Protein AF-A0AAU9VG54-F1 (afdb_monomer)

Nearest PDB structures (foldseek):
  4jgg-assembly2_B  TM=6.920E-01  e=1.659E-04  Pseudomonas aeruginosa PAO1
  5cd9-assembly1_A  TM=6.082E-01  e=4.384E-03  Drosophila melanogaster
  6aqy-assembly2_D  TM=5.449E-01  e=1.866E-02  Naegleria fowleri
  4tkz-assembly3_F-3  TM=4.067E-01  e=2.316E-01  Streptococcus agalactiae NEM316
  8q0u-assembly2_B  TM=3.697E-01  e=4.082E-01  Mycobacterium tuberculosis

Solvent-accessible surface area (backbone atoms only — not comparable to full-atom values): 22835 Å² total; per-residue (Å²): 140,78,89,76,85,74,81,80,81,79,81,91,80,90,79,91,83,90,81,83,90,83,75,94,77,74,93,75,82,88,70,75,78,81,76,72,84,85,76,86,71,54,72,68,60,55,50,54,51,50,53,53,50,50,54,52,50,53,52,50,51,51,53,50,52,52,51,51,52,51,52,53,50,51,51,52,49,52,52,52,51,55,52,52,52,51,51,52,52,54,52,53,52,54,52,52,54,58,64,64,69,76,72,76,91,73,78,91,79,86,80,87,88,80,89,83,83,88,87,80,82,89,79,89,83,86,90,87,89,85,88,82,88,83,90,80,92,79,83,89,73,91,72,82,78,73,84,70,74,79,79,80,74,72,77,76,83,58,38,44,37,39,37,42,32,30,66,84,57,101,62,49,65,69,42,51,47,74,43,40,59,91,67,32,50,70,49,78,48,71,49,63,83,40,43,51,69,67,70,47,59,62,46,58,70,76,47,65,91,50,38,78,77,18,39,38,37,37,50,36,45,70,51,37,66,77,77,50,87,60,56,67,65,52,46,53,51,52,48,64,61,36,58,78,46,75,52,40,42,37,36,41,30,43,48,66,62,41,60,94,36,66,73,59,34,53,52,41,51,55,46,44,53,53,47,43,53,53,27,64,78,67,66,46,40,46,73,41,72,55,58,65,93,67,54,79,87,23,34,29,90,89,72,20,34,69,32,74,64,34,53,41,52,48,42,43,52,54,38,51,52,52,52,52,53,53,52,55,53,55,55,53,54,53,53,58,52,54,59,62,70,65,64,64,76,74,80,90,68,96,74,82,85,81,92,79,87,81,92,134

Sequence (360 aa):
MENVTMRNRRPRSSSLIDLSKESIFDTTMMSLPNSSLNESLNPTELYERIKILTAQLDKCNLELQSAHQEIENLLSDNFKLKNDLAKSRATIENYKKISTSNFFTGTPTSGRKKKKSNQNNHSTPSKRLSIVQPEFNQKSYPSTATITTPIIIKPKQRNKVYVLNSRKTKHSLPLIEGAFSDYADFCHFVTPNCSSRELLIDIDKKLKDFTTNDYCILFIGENDIKEDNNYINLIKSIRQSLQSVTHTNIIICAPTYITGAPIYNFKVEMFNNLLHLDSQSNNYAFFFDTNRDLTPDMFSYATGKINRSGMKNIYNRISANIKTDLELYNQADEHDNSFKNSNVSPPHDGGKTSNFFRDQ

InterPro domains:
  IPR036514 SGNH hydrolase superfamily [G3DSA:3.40.50.1110] (176-327)

Secondary structure (DSSP, 8-state):
-----PPPPPPP-----------S------------S-----HHHHHHHHHHHHHHHHHHHHHHHHHHHHHHHHHHHHHHHHHHHHHHHHHHHHHHHHHHTTS-----------------------------------------------------PPEEEEEEESS--TTHHHHHHHHHTTTEEEEEEE-TT--HHHHTTTHHHHTTT--TT-EEEEE-STTHHHH-S-HHHHHHHHHHHHTT--SSEEEEEPPPP-TT-HHHHHHHHHHHHHHHHHHHHH-SSEEE-TTTT--GGGB-TTTSSB-HHHHHHHHHHHHHHHHHHHHHHHHHHHHHHHHHHT------------------

Structure (mmCIF, N/CA/C/O backbone):
data_AF-A0AAU9VG54-F1
#
_entry.id   AF-A0AAU9VG54-F1
#
loop_
_atom_site.group_PDB
_atom_site.id
_atom_site.type_symbol
_atom_site.label_atom_id
_atom_site.label_alt_id
_atom_site.label_comp_id
_atom_site.label_asym_id
_atom_site.label_entity_id
_atom_site.label_seq_id
_atom_site.pdbx_PDB_ins_code
_atom_site.Cartn_x
_atom_site.Cartn_y
_atom_site.Cartn_z
_atom_site.occupancy
_atom_site.B_iso_or_equiv
_atom_site.auth_seq_id
_atom_site.auth_comp_id
_atom_site.auth_asym_id
_atom_site.auth_atom_id
_atom_site.pdbx_PDB_model_num
ATOM 1 N N . MET A 1 1 ? 5.871 -17.195 15.769 1.00 32.19 1 MET A N 1
ATOM 2 C CA . MET A 1 1 ? 5.340 -16.025 16.495 1.00 32.19 1 MET A CA 1
ATOM 3 C C . MET A 1 1 ? 6.277 -14.881 16.172 1.00 32.19 1 MET A C 1
ATOM 5 O O . MET A 1 1 ? 7.379 -14.858 16.699 1.00 32.19 1 MET A O 1
ATOM 9 N N . GLU A 1 2 ? 5.916 -14.060 15.190 1.00 30.39 2 GLU A N 1
ATOM 10 C CA . GLU A 1 2 ? 6.718 -12.916 14.745 1.00 30.39 2 GLU A CA 1
ATOM 11 C C . GLU A 1 2 ? 6.118 -11.620 15.285 1.00 30.39 2 GLU A C 1
ATOM 13 O O . GLU A 1 2 ? 4.903 -11.504 15.433 1.00 30.39 2 GLU A O 1
ATOM 18 N N . ASN A 1 3 ? 7.016 -10.697 15.619 1.00 32.22 3 ASN A N 1
ATOM 19 C CA . ASN A 1 3 ? 6.804 -9.499 16.417 1.00 32.22 3 ASN A CA 1
ATOM 20 C C . ASN A 1 3 ? 5.701 -8.586 15.869 1.00 32.22 3 ASN A C 1
ATOM 22 O O . ASN A 1 3 ? 5.870 -7.920 14.850 1.00 32.22 3 ASN A O 1
ATOM 26 N N . VAL A 1 4 ? 4.609 -8.494 16.626 1.00 32.22 4 VAL A N 1
ATOM 27 C CA . VAL A 1 4 ? 3.681 -7.365 16.590 1.00 32.22 4 VAL A CA 1
ATOM 28 C C . VAL A 1 4 ? 4.332 -6.250 17.406 1.00 32.22 4 VAL A C 1
ATOM 30 O O . VAL A 1 4 ? 4.436 -6.351 18.627 1.00 32.22 4 VAL A O 1
ATOM 33 N N . THR A 1 5 ? 4.815 -5.192 16.757 1.00 35.75 5 THR A N 1
ATOM 34 C CA . THR A 1 5 ? 5.226 -3.973 17.465 1.00 35.75 5 THR A CA 1
ATOM 35 C C . THR A 1 5 ? 3.976 -3.252 17.961 1.00 35.75 5 THR A C 1
ATOM 37 O O . THR A 1 5 ? 3.415 -2.401 17.272 1.00 35.75 5 THR A O 1
ATOM 40 N N . MET A 1 6 ? 3.521 -3.641 19.153 1.00 36.22 6 MET A N 1
ATOM 41 C CA . MET A 1 6 ? 2.500 -2.944 19.932 1.00 36.22 6 MET A CA 1
ATOM 42 C C . MET A 1 6 ? 3.015 -1.549 20.300 1.00 36.22 6 MET A C 1
ATOM 44 O O . MET A 1 6 ? 4.132 -1.381 20.793 1.00 36.22 6 MET A O 1
ATOM 48 N N . ARG A 1 7 ? 2.196 -0.533 20.039 1.00 35.88 7 ARG A N 1
ATOM 49 C CA . ARG A 1 7 ? 2.494 0.875 20.308 1.00 35.88 7 ARG A CA 1
ATOM 50 C C . ARG A 1 7 ? 2.512 1.116 21.824 1.00 35.88 7 ARG A C 1
ATOM 52 O O . ARG A 1 7 ? 1.485 0.983 22.483 1.00 35.88 7 ARG A O 1
ATOM 59 N N . ASN A 1 8 ? 3.657 1.528 22.369 1.00 32.59 8 ASN A N 1
ATOM 60 C CA . ASN A 1 8 ? 3.726 2.104 23.714 1.00 32.59 8 ASN A CA 1
ATOM 61 C C . ASN A 1 8 ? 2.966 3.440 23.729 1.00 32.59 8 ASN A C 1
ATOM 63 O O . ASN A 1 8 ? 3.323 4.381 23.014 1.00 32.59 8 ASN A O 1
ATOM 67 N N . ARG A 1 9 ? 1.910 3.522 24.547 1.00 40.41 9 ARG A N 1
ATOM 68 C CA . ARG A 1 9 ? 1.217 4.775 24.879 1.00 40.41 9 ARG A CA 1
ATOM 69 C C . ARG A 1 9 ? 2.218 5.727 25.551 1.00 40.41 9 ARG A C 1
ATOM 71 O O . ARG A 1 9 ? 2.892 5.333 26.500 1.00 40.41 9 ARG A O 1
ATOM 78 N N . ARG A 1 10 ? 2.323 6.976 25.083 1.00 39.00 10 ARG A N 1
ATOM 79 C CA . ARG A 1 10 ? 3.057 8.025 25.815 1.00 39.00 10 ARG A CA 1
ATOM 80 C C . ARG A 1 10 ? 2.180 8.581 26.946 1.00 39.00 10 ARG A C 1
ATOM 82 O O . ARG A 1 10 ? 0.988 8.790 26.711 1.00 39.00 10 ARG A O 1
ATOM 89 N N . PRO A 1 11 ? 2.743 8.869 28.133 1.00 35.81 11 PRO A N 1
ATOM 90 C CA . PRO A 1 11 ? 2.039 9.617 29.159 1.00 35.81 11 PRO A CA 1
ATOM 91 C C . PRO A 1 11 ? 1.961 11.099 28.772 1.00 35.81 11 PRO A C 1
ATOM 93 O O . PRO A 1 11 ? 2.888 11.660 28.188 1.00 35.81 11 PRO A O 1
ATOM 96 N N . ARG A 1 12 ? 0.834 11.731 29.111 1.00 42.38 12 ARG A N 1
ATOM 97 C CA . ARG A 1 12 ? 0.691 13.190 29.146 1.00 42.38 12 ARG A CA 1
ATOM 98 C C . ARG A 1 12 ? 1.573 13.739 30.268 1.00 42.38 12 ARG A C 1
ATOM 100 O O . ARG A 1 12 ? 1.331 13.412 31.425 1.00 42.38 12 ARG A O 1
ATOM 107 N N . SER A 1 13 ? 2.497 14.636 29.945 1.00 32.50 13 SER A N 1
ATOM 108 C CA . SER A 1 13 ? 2.989 15.629 30.898 1.00 32.50 13 SER A CA 1
ATOM 109 C C . SER A 1 13 ? 3.228 16.966 30.202 1.00 32.50 13 SER A C 1
ATOM 111 O O . SER A 1 13 ? 3.781 17.062 29.108 1.00 32.50 13 SER A O 1
ATOM 113 N N . SER A 1 14 ? 2.708 17.996 30.851 1.00 38.38 14 SER A N 1
ATOM 114 C CA . SER A 1 14 ? 2.924 19.415 30.622 1.00 38.38 14 SER A CA 1
ATOM 115 C C . SER A 1 14 ? 4.186 19.869 31.351 1.00 38.38 14 SER A C 1
ATOM 117 O O . SER A 1 14 ? 4.282 19.589 32.539 1.00 38.38 14 SER A O 1
ATOM 119 N N . SER A 1 15 ? 5.068 20.612 30.681 1.00 33.94 15 SER A N 1
ATOM 120 C CA . SER A 1 15 ? 5.649 21.888 31.147 1.00 33.94 15 SER A CA 1
ATOM 121 C C . SER A 1 15 ? 6.865 22.267 30.299 1.00 33.94 15 SER A C 1
ATOM 123 O O . SER A 1 15 ? 7.760 21.461 30.060 1.00 33.94 15 SER A O 1
ATOM 125 N N . LEU A 1 16 ? 6.859 23.526 29.863 1.00 38.84 16 LEU A N 1
ATOM 126 C CA . LEU A 1 16 ? 7.986 24.293 29.339 1.00 38.84 16 LEU A CA 1
ATOM 127 C C . LEU A 1 16 ? 9.257 24.134 30.187 1.00 38.84 16 LEU A C 1
ATOM 129 O O . LEU A 1 16 ? 9.152 24.205 31.404 1.00 38.84 16 LEU A O 1
ATOM 133 N N . ILE A 1 17 ? 10.421 24.065 29.532 1.00 34.00 17 ILE A N 1
ATOM 134 C CA . ILE A 1 17 ? 11.596 24.910 29.808 1.00 34.00 17 ILE A CA 1
ATOM 135 C C . ILE A 1 17 ? 12.339 25.117 28.478 1.00 34.00 17 ILE A C 1
ATOM 137 O O . ILE A 1 17 ? 12.643 24.179 27.744 1.00 34.00 17 ILE A O 1
ATOM 141 N N . ASP A 1 18 ? 12.552 26.394 28.196 1.00 44.03 18 ASP A N 1
ATOM 142 C CA . ASP A 1 18 ? 13.317 27.011 27.122 1.00 44.03 18 ASP A CA 1
ATOM 143 C C . ASP A 1 18 ? 14.820 26.862 27.412 1.00 44.03 18 ASP A C 1
ATOM 145 O O . ASP A 1 18 ? 15.252 27.222 28.506 1.00 44.03 18 ASP A O 1
ATOM 149 N N . LEU A 1 19 ? 15.609 26.320 26.474 1.00 32.78 19 LEU A N 1
ATOM 150 C CA . LEU A 1 19 ? 17.074 26.420 26.489 1.00 32.78 19 LEU A CA 1
ATOM 151 C C . LEU A 1 19 ? 17.682 26.131 25.103 1.00 32.78 19 LEU A C 1
ATOM 153 O O . LEU A 1 19 ? 17.710 25.003 24.616 1.00 32.78 19 LEU A O 1
ATOM 157 N N . SER A 1 20 ? 18.203 27.219 24.528 1.00 33.72 20 SER A N 1
ATOM 158 C CA . SER A 1 20 ? 19.282 27.339 23.535 1.00 33.72 20 SER A CA 1
ATOM 159 C C . SER A 1 20 ? 19.120 26.652 22.173 1.00 33.72 20 SER A C 1
ATOM 161 O O . SER A 1 20 ? 19.426 25.480 21.969 1.00 33.72 20 SER A O 1
ATOM 163 N N . LYS A 1 21 ? 18.737 27.497 21.211 1.00 47.06 21 LYS A N 1
ATOM 164 C CA . LYS A 1 21 ? 18.825 27.322 19.761 1.00 47.06 21 LYS A CA 1
ATOM 165 C C . LYS A 1 21 ? 20.275 27.146 19.291 1.00 47.06 21 LYS A C 1
ATOM 167 O O . LYS A 1 21 ? 21.022 28.114 19.322 1.00 47.06 21 LYS A O 1
ATOM 172 N N . GLU A 1 22 ? 20.584 25.983 18.726 1.00 41.06 22 GLU A N 1
ATOM 173 C CA . GLU A 1 22 ? 21.448 25.818 17.544 1.00 41.06 22 GLU A CA 1
ATOM 174 C C . GLU A 1 22 ? 20.886 24.655 16.706 1.00 41.06 22 GLU A C 1
ATOM 176 O O . GLU A 1 22 ? 21.307 23.504 16.802 1.00 41.06 22 GLU A O 1
ATOM 181 N N . SER A 1 23 ? 19.849 24.941 15.912 1.00 34.16 23 SER A N 1
ATOM 182 C CA . SER A 1 23 ? 19.298 24.004 14.929 1.00 34.16 23 SER A CA 1
ATOM 183 C C . SER A 1 23 ? 19.998 24.195 13.581 1.00 34.16 23 SER A C 1
ATOM 185 O O . SER A 1 23 ? 19.682 25.111 12.827 1.00 34.16 23 SER A O 1
ATOM 187 N N . ILE A 1 24 ? 20.933 23.295 13.275 1.00 48.25 24 ILE A N 1
ATOM 188 C CA . ILE A 1 24 ? 21.785 23.242 12.067 1.00 48.25 24 ILE A CA 1
ATOM 189 C C . ILE A 1 24 ? 21.022 22.778 10.798 1.00 48.25 24 ILE A C 1
ATOM 191 O O . ILE A 1 24 ? 21.603 22.280 9.843 1.00 48.25 24 ILE A O 1
ATOM 195 N N . PHE A 1 25 ? 19.703 22.965 10.718 1.00 40.66 25 PHE A N 1
ATOM 196 C CA . PHE A 1 25 ? 18.942 22.619 9.508 1.00 40.66 25 PHE A CA 1
ATOM 197 C C . PHE A 1 25 ? 17.870 23.658 9.181 1.00 40.66 25 PHE A C 1
ATOM 199 O O . PHE A 1 25 ? 16.695 23.330 9.054 1.00 40.66 25 PHE A O 1
ATOM 206 N N . ASP A 1 26 ? 18.297 24.908 8.993 1.00 32.81 26 ASP A N 1
ATOM 207 C CA . ASP A 1 26 ? 17.510 25.909 8.273 1.00 32.81 26 ASP A CA 1
ATOM 208 C C . ASP A 1 26 ? 18.034 26.084 6.843 1.00 32.81 26 ASP A C 1
ATOM 210 O O . ASP A 1 26 ? 18.965 26.827 6.547 1.00 32.81 26 ASP A O 1
ATOM 214 N N . THR A 1 27 ? 17.412 25.330 5.941 1.00 45.72 27 THR A N 1
ATOM 215 C CA . THR A 1 27 ? 16.584 25.890 4.866 1.00 45.72 27 THR A CA 1
ATOM 216 C C . THR A 1 27 ? 16.982 27.274 4.332 1.00 45.72 27 THR A C 1
ATOM 218 O O . THR A 1 27 ? 16.203 28.213 4.390 1.00 45.72 27 THR A O 1
ATOM 221 N N . THR A 1 28 ? 18.154 27.404 3.720 1.00 49.03 28 THR A N 1
ATOM 222 C CA . THR A 1 28 ? 18.398 28.374 2.638 1.00 49.03 28 THR A CA 1
ATOM 223 C C . THR A 1 28 ? 19.505 27.840 1.728 1.00 49.03 28 THR A C 1
ATOM 225 O O . THR A 1 28 ? 20.392 27.132 2.185 1.00 49.03 28 THR A O 1
ATOM 228 N N . MET A 1 29 ? 19.455 28.200 0.441 1.00 46.09 29 MET A N 1
ATOM 229 C CA . MET A 1 29 ? 20.445 27.909 -0.616 1.00 46.09 29 MET A CA 1
ATOM 230 C C . MET A 1 29 ? 20.241 26.630 -1.451 1.00 46.09 29 MET A C 1
ATOM 232 O O . MET A 1 29 ? 21.065 25.723 -1.474 1.00 46.09 29 MET A O 1
ATOM 236 N N . MET A 1 30 ? 19.194 26.636 -2.280 1.00 42.59 30 MET A N 1
ATOM 237 C CA . MET A 1 30 ? 19.259 26.054 -3.633 1.00 42.59 30 MET A CA 1
ATOM 238 C C . MET A 1 30 ? 18.898 27.132 -4.667 1.00 42.59 30 MET A C 1
ATOM 240 O O . MET A 1 30 ? 18.063 26.941 -5.544 1.00 42.59 30 MET A O 1
ATOM 244 N N . SER A 1 31 ? 19.529 28.299 -4.559 1.00 41.38 31 SER A N 1
ATOM 245 C CA . SER A 1 31 ? 19.853 29.085 -5.746 1.00 41.38 31 SER A CA 1
ATOM 246 C C . SER A 1 31 ? 21.207 28.580 -6.226 1.00 41.38 31 SER A C 1
ATOM 248 O O . SER A 1 31 ? 22.222 28.793 -5.563 1.00 41.38 31 SER A O 1
ATOM 250 N N . LEU A 1 32 ? 21.198 27.858 -7.347 1.00 47.09 32 LEU A N 1
ATOM 251 C CA . LEU A 1 32 ? 22.395 27.612 -8.146 1.00 47.09 32 LEU A CA 1
ATOM 252 C C . LEU A 1 32 ? 23.142 28.947 -8.284 1.00 47.09 32 LEU A C 1
ATOM 254 O O . LEU A 1 32 ? 22.514 29.924 -8.707 1.00 47.09 32 LEU A O 1
ATOM 258 N N . PRO A 1 33 ? 24.443 29.037 -7.956 1.00 42.69 33 PRO A N 1
ATOM 259 C CA . PRO A 1 33 ? 25.210 30.142 -8.477 1.00 42.69 33 PRO A CA 1
ATOM 260 C C . PRO A 1 33 ? 25.210 29.943 -9.990 1.00 42.69 33 PRO A C 1
ATOM 262 O O . PRO A 1 33 ? 25.798 28.993 -10.507 1.00 42.69 33 PRO A O 1
ATOM 265 N N . ASN A 1 34 ? 24.505 30.823 -10.696 1.00 44.94 34 ASN A N 1
ATOM 266 C CA . ASN A 1 34 ? 24.860 31.152 -12.063 1.00 44.94 34 ASN A CA 1
ATOM 267 C C . ASN A 1 34 ? 26.307 31.646 -12.008 1.00 44.94 34 ASN A C 1
ATOM 269 O O . ASN A 1 34 ? 26.555 32.836 -11.838 1.00 44.94 34 ASN A O 1
ATOM 273 N N . SER A 1 35 ? 27.270 30.735 -12.111 1.00 44.09 35 SER A N 1
ATOM 274 C CA . SER A 1 35 ? 28.635 31.072 -12.480 1.00 44.09 35 SER A CA 1
ATOM 275 C C . SER A 1 35 ? 28.613 31.403 -13.965 1.00 44.09 35 SER A C 1
ATOM 277 O O . SER A 1 35 ? 28.984 30.614 -14.834 1.00 44.09 35 SER A O 1
ATOM 279 N N . SER A 1 36 ? 28.122 32.608 -14.253 1.00 42.38 36 SER A N 1
ATOM 280 C CA . SER A 1 36 ? 28.557 33.348 -15.420 1.00 42.38 36 SER A CA 1
ATOM 281 C C . SER A 1 36 ? 30.081 33.358 -15.406 1.00 42.38 36 SER A C 1
ATOM 283 O O . SER A 1 36 ? 30.715 33.905 -14.506 1.00 42.38 36 SER A O 1
ATOM 285 N N . LEU A 1 37 ? 30.617 32.658 -16.395 1.00 51.56 37 LEU A N 1
ATOM 286 C CA . LEU A 1 37 ? 31.952 32.761 -16.948 1.00 51.56 37 LEU A CA 1
ATOM 287 C C . LEU A 1 37 ? 32.637 34.118 -16.709 1.00 51.56 37 LEU A C 1
ATOM 289 O O . LEU A 1 37 ? 32.060 35.168 -16.986 1.00 51.56 37 LEU A O 1
ATOM 293 N N . ASN A 1 38 ? 33.926 34.014 -16.369 1.00 50.25 38 ASN A N 1
ATOM 294 C CA . ASN A 1 38 ? 34.988 35.019 -16.496 1.00 50.25 38 ASN A CA 1
ATOM 295 C C . ASN A 1 38 ? 35.273 35.920 -15.291 1.00 50.25 38 ASN A C 1
ATOM 297 O O . ASN A 1 38 ? 35.359 37.136 -15.431 1.00 50.25 38 ASN A O 1
ATOM 301 N N . GLU A 1 39 ? 35.597 35.312 -14.153 1.00 53.94 39 GLU A N 1
ATOM 302 C CA . GLU A 1 39 ? 36.526 35.937 -13.209 1.00 53.94 39 GLU A CA 1
ATOM 303 C C . GLU A 1 39 ? 37.785 35.067 -13.162 1.00 53.94 39 GLU A C 1
ATOM 305 O O . GLU A 1 39 ? 37.745 33.900 -12.766 1.00 53.94 39 GLU A O 1
ATOM 310 N N . SER A 1 40 ? 38.893 35.582 -13.699 1.00 58.72 40 SER A N 1
ATOM 311 C CA . SER A 1 40 ? 40.179 34.888 -13.699 1.00 58.72 40 SER A CA 1
ATOM 312 C C . SER A 1 40 ? 40.684 34.804 -12.260 1.00 58.72 40 SER A C 1
ATOM 314 O O . SER A 1 40 ? 41.346 35.727 -11.783 1.00 58.72 40 SER A O 1
ATOM 316 N N . LEU A 1 41 ? 40.338 33.721 -11.558 1.00 60.78 41 LEU A N 1
ATOM 317 C CA . LEU A 1 41 ? 40.863 33.459 -10.223 1.00 60.78 41 LEU A CA 1
ATOM 318 C C . LEU A 1 41 ? 42.392 33.471 -10.264 1.00 60.78 41 LEU A C 1
ATOM 320 O O . LEU A 1 41 ? 43.024 32.822 -11.103 1.00 60.78 41 LEU A O 1
ATOM 324 N N . ASN A 1 42 ? 42.972 34.222 -9.335 1.00 78.69 42 ASN A N 1
ATOM 325 C CA . ASN A 1 42 ? 44.409 34.319 -9.151 1.00 78.69 42 ASN A CA 1
ATOM 326 C C . ASN A 1 42 ? 44.956 32.907 -8.825 1.00 78.69 42 ASN A C 1
ATOM 328 O O . ASN A 1 42 ? 44.363 32.226 -7.981 1.00 78.69 42 ASN A O 1
ATOM 332 N N . PRO A 1 43 ? 46.053 32.424 -9.449 1.00 80.69 43 PRO A N 1
ATOM 333 C CA . PRO A 1 43 ? 46.553 31.055 -9.256 1.00 80.69 43 PRO A CA 1
ATOM 334 C C . PRO A 1 43 ? 46.735 30.636 -7.788 1.00 80.69 43 PRO A C 1
ATOM 336 O O . PRO A 1 43 ? 46.561 29.467 -7.446 1.00 80.69 43 PRO A O 1
ATOM 339 N N . THR A 1 44 ? 47.026 31.596 -6.907 1.00 82.19 44 THR A N 1
ATOM 340 C CA . THR A 1 44 ? 47.163 31.391 -5.459 1.00 82.19 44 THR A CA 1
ATOM 341 C C . THR A 1 44 ? 45.847 30.991 -4.779 1.00 82.19 44 THR A C 1
ATOM 343 O O . THR A 1 44 ? 45.839 30.101 -3.932 1.00 82.19 44 THR A O 1
ATOM 346 N N . GLU A 1 45 ? 44.719 31.596 -5.160 1.00 84.00 45 GLU A N 1
ATOM 347 C CA . GLU A 1 45 ? 43.401 31.284 -4.582 1.00 84.00 45 GLU A CA 1
ATOM 348 C C . GLU A 1 45 ? 42.895 29.917 -5.048 1.00 84.00 45 GLU A C 1
ATOM 350 O O . GLU A 1 45 ? 42.323 29.154 -4.268 1.00 84.00 45 GLU A O 1
ATOM 355 N N . LEU A 1 46 ? 43.170 29.574 -6.311 1.00 84.25 46 LEU A N 1
ATOM 356 C CA . LEU A 1 46 ? 42.874 28.254 -6.860 1.00 84.25 46 LEU A CA 1
ATOM 357 C C . LEU A 1 46 ? 43.643 27.159 -6.103 1.00 84.25 46 LEU A C 1
ATOM 359 O O . LEU A 1 46 ? 43.073 26.120 -5.768 1.00 84.25 46 LEU A O 1
ATOM 363 N N . TYR A 1 47 ? 44.917 27.409 -5.787 1.00 89.44 47 TYR A N 1
ATOM 364 C CA . TYR A 1 47 ? 45.754 26.477 -5.035 1.00 89.44 47 TYR A CA 1
ATOM 365 C C . TYR A 1 47 ? 45.240 26.249 -3.605 1.00 89.44 47 TYR A C 1
ATOM 367 O O . TYR A 1 47 ? 45.093 25.101 -3.181 1.00 89.44 47 TYR A O 1
ATOM 375 N N . GLU A 1 48 ? 44.894 27.315 -2.878 1.00 90.62 48 GLU A N 1
ATOM 376 C CA . GLU A 1 48 ? 44.304 27.189 -1.537 1.00 90.62 48 GLU A CA 1
ATOM 377 C C . GLU A 1 48 ? 42.948 26.469 -1.577 1.00 90.62 48 GLU A C 1
ATOM 379 O O . GLU A 1 48 ? 42.662 25.620 -0.728 1.00 90.62 48 GLU A O 1
ATOM 384 N N . ARG A 1 49 ? 42.126 26.714 -2.607 1.00 89.88 49 ARG A N 1
ATOM 385 C CA . ARG A 1 49 ? 40.851 26.003 -2.759 1.00 89.88 49 ARG A CA 1
ATOM 386 C C . ARG A 1 49 ? 41.045 24.511 -3.015 1.00 89.88 49 ARG A C 1
ATOM 388 O O . ARG A 1 49 ? 40.338 23.709 -2.405 1.00 89.88 49 ARG A O 1
ATOM 395 N N . ILE A 1 50 ? 41.996 24.139 -3.874 1.00 90.81 50 ILE A N 1
ATOM 396 C CA . ILE A 1 50 ? 42.355 22.735 -4.120 1.00 90.81 50 ILE A CA 1
ATOM 397 C C . ILE A 1 50 ? 42.823 22.085 -2.817 1.00 90.81 50 ILE A C 1
ATOM 399 O O . ILE A 1 50 ? 42.327 21.023 -2.461 1.00 90.81 50 ILE A O 1
ATOM 403 N N . LYS A 1 51 ? 43.697 22.747 -2.055 1.00 93.94 51 LYS A N 1
ATOM 404 C CA . LYS A 1 51 ? 44.208 22.241 -0.775 1.00 93.94 51 LYS A CA 1
ATOM 405 C C . LYS A 1 51 ? 43.095 21.972 0.246 1.00 93.94 51 LYS A C 1
ATOM 407 O O . LYS A 1 51 ? 43.101 20.922 0.886 1.00 93.94 51 LYS A O 1
ATOM 412 N N . ILE A 1 52 ? 42.125 22.882 0.377 1.00 92.19 52 ILE A N 1
ATOM 413 C CA . ILE A 1 52 ? 40.968 22.701 1.271 1.00 92.19 52 ILE A CA 1
ATOM 414 C C . ILE A 1 52 ? 40.103 21.521 0.818 1.00 92.19 52 ILE A C 1
ATOM 416 O O . ILE A 1 52 ? 39.710 20.699 1.644 1.00 92.19 52 ILE A O 1
ATOM 420 N N . LEU A 1 53 ? 39.812 21.423 -0.483 1.00 91.38 53 LEU A N 1
ATOM 421 C CA . LEU A 1 53 ? 38.997 20.335 -1.026 1.00 91.38 53 LEU A CA 1
ATOM 422 C C . LEU A 1 53 ? 39.679 18.974 -0.854 1.00 91.38 53 LEU A C 1
ATOM 424 O O . LEU A 1 53 ? 39.013 18.015 -0.471 1.00 91.38 53 LEU A O 1
ATOM 428 N N . THR A 1 54 ? 40.996 18.894 -1.055 1.00 92.19 54 THR A N 1
ATOM 429 C CA . THR A 1 54 ? 41.767 17.669 -0.808 1.00 92.19 54 THR A CA 1
ATOM 430 C C . THR A 1 54 ? 41.692 17.259 0.662 1.00 92.19 54 THR A C 1
ATOM 432 O O . THR A 1 54 ? 41.371 16.114 0.953 1.00 92.19 54 THR A O 1
ATOM 435 N N . ALA A 1 55 ? 41.862 18.200 1.598 1.00 92.31 55 ALA A N 1
ATOM 436 C CA . ALA A 1 55 ? 41.748 17.904 3.028 1.00 92.31 55 ALA A CA 1
ATOM 437 C C . ALA A 1 55 ? 40.338 17.423 3.432 1.00 92.31 55 ALA A C 1
ATOM 439 O O . ALA A 1 55 ? 40.193 16.548 4.286 1.00 92.31 55 ALA A O 1
ATOM 440 N N . GLN A 1 56 ? 39.286 17.973 2.816 1.00 92.81 56 GLN A N 1
ATOM 441 C CA . GLN A 1 56 ? 37.910 17.512 3.029 1.00 92.81 56 GLN A CA 1
ATOM 442 C C . GLN A 1 56 ? 37.683 16.102 2.476 1.00 92.81 56 GLN A C 1
ATOM 444 O O . GLN A 1 56 ? 37.019 15.292 3.124 1.00 92.81 56 GLN A O 1
ATOM 449 N N . LEU A 1 57 ? 38.246 15.803 1.304 1.00 91.44 57 LEU A N 1
ATOM 450 C CA . LEU A 1 57 ? 38.163 14.489 0.676 1.00 91.44 57 LEU A CA 1
ATOM 451 C C . LEU A 1 57 ? 38.890 13.431 1.518 1.00 91.44 57 LEU A C 1
ATOM 453 O O . LEU A 1 57 ? 38.331 12.364 1.766 1.00 91.44 57 LEU A O 1
ATOM 457 N N . ASP A 1 58 ? 40.073 13.755 2.040 1.00 93.31 58 ASP A N 1
ATOM 458 C CA . ASP A 1 58 ? 40.832 12.875 2.935 1.00 93.31 58 ASP A CA 1
ATOM 459 C C . ASP A 1 58 ? 40.076 12.599 4.239 1.00 93.31 58 ASP A C 1
ATOM 461 O O . ASP A 1 58 ? 39.980 11.449 4.674 1.00 93.31 58 ASP A O 1
ATOM 465 N N . LYS A 1 59 ? 39.465 13.631 4.835 1.00 94.69 59 LYS A N 1
ATOM 466 C CA . LYS A 1 59 ? 38.619 13.470 6.024 1.00 94.69 59 LYS A CA 1
ATOM 467 C C . LYS A 1 59 ? 37.431 12.543 5.748 1.00 94.69 59 LYS A C 1
ATOM 469 O O . LYS A 1 59 ? 37.162 11.644 6.539 1.00 94.69 59 LYS A O 1
ATOM 474 N N . CYS A 1 60 ? 36.745 12.740 4.623 1.00 91.19 60 CYS A N 1
ATOM 475 C CA . CYS A 1 60 ? 35.592 11.924 4.251 1.00 91.19 60 CYS A CA 1
ATOM 476 C C . CYS A 1 60 ? 35.991 10.460 3.989 1.00 91.19 60 CYS A C 1
ATOM 478 O O . CYS A 1 60 ? 35.296 9.543 4.421 1.00 91.19 60 CYS A O 1
ATOM 480 N N . ASN A 1 61 ? 37.152 10.228 3.369 1.00 91.19 61 ASN A N 1
ATOM 481 C CA . ASN A 1 61 ? 37.701 8.884 3.185 1.00 91.19 61 ASN A CA 1
ATOM 482 C C . ASN A 1 61 ? 38.031 8.197 4.517 1.00 91.19 61 ASN A C 1
ATOM 484 O O . ASN A 1 61 ? 37.768 7.004 4.664 1.00 91.19 61 ASN A O 1
ATOM 488 N N . LEU A 1 62 ? 38.571 8.934 5.493 1.00 93.56 62 LEU A N 1
ATOM 489 C CA . LEU A 1 62 ? 38.854 8.400 6.826 1.00 93.56 62 LEU A CA 1
ATOM 490 C C . LEU A 1 62 ? 37.562 8.000 7.558 1.00 93.56 62 LEU A C 1
ATOM 492 O O . LEU A 1 62 ? 37.480 6.914 8.129 1.00 93.56 62 LEU A O 1
ATOM 496 N N . GLU A 1 63 ? 36.536 8.854 7.505 1.00 91.94 63 GLU A N 1
ATOM 497 C CA . GLU A 1 63 ? 35.218 8.569 8.086 1.00 91.94 63 GLU A CA 1
ATOM 498 C C . GLU A 1 63 ? 34.567 7.346 7.424 1.00 91.94 63 GLU A C 1
ATOM 500 O O . GLU A 1 63 ? 34.043 6.473 8.117 1.00 91.94 63 GLU A O 1
ATOM 505 N N . LEU A 1 64 ? 34.671 7.227 6.097 1.00 92.75 64 LEU A N 1
ATOM 506 C CA . LEU A 1 64 ? 34.165 6.077 5.349 1.00 92.75 64 LEU A CA 1
ATOM 507 C C . LEU A 1 64 ? 34.882 4.777 5.744 1.00 92.75 64 LEU A C 1
ATOM 509 O O . LEU A 1 64 ? 34.231 3.755 5.959 1.00 92.75 64 LEU A O 1
ATOM 513 N N . GLN A 1 65 ? 36.211 4.804 5.881 1.00 93.44 65 GLN A N 1
ATOM 514 C CA . GLN A 1 65 ? 36.984 3.646 6.340 1.00 93.44 65 GLN A CA 1
ATOM 515 C C . GLN A 1 65 ? 36.609 3.238 7.769 1.00 93.44 65 GLN A C 1
ATOM 517 O O . GLN A 1 65 ? 36.415 2.051 8.034 1.00 93.44 65 GLN A O 1
ATOM 522 N N . SER A 1 66 ? 36.440 4.211 8.668 1.00 94.50 66 SER A N 1
ATOM 523 C CA . SER A 1 66 ? 35.993 3.957 10.041 1.00 94.50 66 SER A CA 1
ATOM 524 C C . SER A 1 66 ? 34.606 3.309 10.072 1.00 94.50 66 SER A C 1
ATOM 526 O O . SER A 1 66 ? 34.397 2.335 10.795 1.00 94.50 66 SER A O 1
ATOM 528 N N . ALA A 1 67 ? 33.666 3.803 9.260 1.00 90.50 67 ALA A N 1
ATOM 529 C CA . ALA A 1 67 ? 32.323 3.236 9.163 1.00 90.50 67 ALA A CA 1
ATOM 530 C C . ALA A 1 67 ? 32.341 1.802 8.606 1.00 90.50 67 ALA A C 1
ATOM 532 O O . ALA A 1 67 ? 31.626 0.932 9.104 1.00 90.50 67 ALA A O 1
ATOM 533 N N . HIS A 1 68 ? 33.186 1.519 7.608 1.00 92.44 68 HIS A N 1
ATOM 534 C CA . HIS A 1 68 ? 33.362 0.158 7.095 1.00 92.44 68 HIS A CA 1
ATOM 535 C C . HIS A 1 68 ? 33.882 -0.803 8.167 1.00 92.44 68 HIS A C 1
ATOM 537 O O . HIS A 1 68 ? 33.345 -1.902 8.308 1.00 92.44 68 HIS A O 1
ATOM 543 N N . GLN A 1 69 ? 34.868 -0.380 8.957 1.00 95.56 69 GLN A N 1
ATOM 544 C CA . GLN A 1 69 ? 35.404 -1.193 10.045 1.00 95.56 69 GLN A CA 1
ATOM 545 C C . GLN A 1 69 ? 34.351 -1.465 11.134 1.00 95.56 69 GLN A C 1
ATOM 547 O O . GLN A 1 69 ? 34.266 -2.575 11.660 1.00 95.56 69 GLN A O 1
ATOM 552 N N . GLU A 1 70 ? 33.509 -0.480 11.454 1.00 96.00 70 GLU A N 1
ATOM 553 C CA . GLU A 1 70 ? 32.397 -0.661 12.392 1.00 96.00 70 GLU A CA 1
ATOM 554 C C . GLU A 1 70 ? 31.369 -1.677 11.874 1.00 96.00 70 GLU A C 1
ATOM 556 O O . GLU A 1 70 ? 30.939 -2.557 12.623 1.00 96.00 70 GLU A O 1
ATOM 561 N N . ILE A 1 71 ? 31.028 -1.626 10.582 1.00 93.75 71 ILE A N 1
ATOM 562 C CA . ILE A 1 71 ? 30.132 -2.604 9.951 1.00 93.75 71 ILE A CA 1
ATOM 563 C C . ILE A 1 71 ? 30.710 -4.020 10.049 1.00 93.75 71 ILE A C 1
ATOM 565 O O . ILE A 1 71 ? 29.983 -4.951 10.400 1.00 93.75 71 ILE A O 1
ATOM 569 N N . GLU A 1 72 ? 32.002 -4.206 9.778 1.00 93.38 72 GLU A N 1
ATOM 570 C CA . GLU A 1 72 ? 32.650 -5.518 9.899 1.00 93.38 72 GLU A CA 1
ATOM 571 C C . GLU A 1 72 ? 32.616 -6.053 11.337 1.00 93.38 72 GLU A C 1
ATOM 573 O O . GLU A 1 72 ? 32.295 -7.228 11.557 1.00 93.38 72 GLU A O 1
ATOM 578 N N . ASN A 1 73 ? 32.859 -5.188 12.326 1.00 94.31 73 ASN A N 1
ATOM 579 C CA . ASN A 1 73 ? 32.754 -5.545 13.741 1.00 94.31 73 ASN A CA 1
ATOM 580 C C . ASN A 1 73 ? 31.325 -5.974 14.105 1.00 94.31 73 ASN A C 1
ATOM 582 O O . ASN A 1 73 ? 31.125 -7.042 14.691 1.00 94.31 73 ASN A O 1
ATOM 586 N N . LEU A 1 74 ? 30.322 -5.196 13.687 1.00 93.81 74 LEU A N 1
ATOM 587 C CA . LEU A 1 74 ? 28.911 -5.510 13.916 1.00 93.81 74 LEU A CA 1
ATOM 588 C C . LEU A 1 74 ? 28.492 -6.821 13.240 1.00 93.81 74 LEU A C 1
ATOM 590 O O . LEU A 1 74 ? 27.736 -7.598 13.825 1.00 93.81 74 LEU A O 1
ATOM 594 N N . LEU A 1 75 ? 28.990 -7.110 12.035 1.00 92.75 75 LEU A N 1
ATOM 595 C CA . LEU A 1 75 ? 28.733 -8.377 11.344 1.00 92.75 75 LEU A CA 1
ATOM 596 C C . LEU A 1 75 ? 29.343 -9.568 12.092 1.00 92.75 75 LEU A C 1
ATOM 598 O O . LEU A 1 75 ? 28.681 -10.600 12.239 1.00 92.75 75 LEU A O 1
ATOM 602 N N . SER A 1 76 ? 30.566 -9.415 12.603 1.00 94.38 76 SER A N 1
ATOM 603 C CA . SER A 1 76 ? 31.237 -10.424 13.429 1.00 94.38 76 SER A CA 1
ATOM 604 C C . SER A 1 76 ? 30.449 -10.720 14.709 1.00 94.38 76 SER A C 1
ATOM 606 O O . SER A 1 76 ? 30.197 -11.882 15.040 1.00 94.38 76 SER A O 1
ATOM 608 N N . ASP A 1 77 ? 29.966 -9.687 15.398 1.00 93.81 77 ASP A N 1
ATOM 609 C CA . ASP A 1 77 ? 29.177 -9.859 16.620 1.00 93.81 77 ASP A CA 1
ATOM 610 C C . ASP A 1 77 ? 27.789 -10.447 16.344 1.00 93.81 77 ASP A C 1
ATOM 612 O O . ASP A 1 77 ? 27.331 -11.331 17.072 1.00 93.81 77 ASP A O 1
ATOM 616 N N . ASN A 1 78 ? 27.145 -10.063 15.240 1.00 92.44 78 ASN A N 1
ATOM 617 C CA . ASN A 1 78 ? 25.882 -10.664 14.812 1.00 92.44 78 ASN A CA 1
ATOM 618 C C . ASN A 1 78 ? 26.053 -12.164 14.500 1.00 92.44 78 ASN A C 1
ATOM 620 O O . ASN A 1 78 ? 25.200 -12.984 14.849 1.00 92.44 78 ASN A O 1
ATOM 624 N N . PHE A 1 79 ? 27.188 -12.552 13.907 1.00 94.56 79 PHE A N 1
ATOM 625 C CA . PHE A 1 79 ? 27.531 -13.957 13.690 1.00 94.56 79 PHE A CA 1
ATOM 626 C C . PHE A 1 79 ? 27.701 -14.724 15.013 1.00 94.56 79 PHE A C 1
ATOM 628 O O . PHE A 1 79 ? 27.139 -15.815 15.161 1.00 94.56 79 PHE A O 1
ATOM 635 N N . LYS A 1 80 ? 28.398 -14.147 16.004 1.00 94.25 80 LYS A N 1
ATOM 636 C CA . LYS A 1 80 ? 28.533 -14.745 17.348 1.00 94.25 80 LYS A CA 1
ATOM 637 C C . LYS A 1 80 ? 27.172 -14.925 18.024 1.00 94.25 80 LYS A C 1
ATOM 639 O O . LYS A 1 80 ? 26.852 -16.028 18.464 1.00 94.25 80 LYS A O 1
ATOM 644 N N . LEU A 1 81 ? 26.334 -13.887 18.018 1.00 94.25 81 LEU A N 1
ATOM 645 C CA . LEU A 1 81 ? 24.997 -13.918 18.619 1.00 94.25 81 LEU A CA 1
ATOM 646 C C . LEU A 1 81 ? 24.088 -14.969 17.972 1.00 94.25 81 LEU A C 1
ATOM 648 O O . LEU A 1 81 ? 23.370 -15.682 18.675 1.00 94.25 81 LEU A O 1
ATOM 652 N N . LYS A 1 82 ? 24.138 -15.123 16.642 1.00 93.69 82 LYS A N 1
ATOM 653 C CA . LYS A 1 82 ? 23.410 -16.195 15.942 1.00 93.69 82 LYS A CA 1
ATOM 654 C C . LYS A 1 82 ? 23.852 -17.580 16.408 1.00 93.69 82 LYS A C 1
ATOM 656 O O . LYS A 1 82 ? 23.003 -18.451 16.609 1.00 93.69 82 LYS A O 1
ATOM 661 N N . ASN A 1 83 ? 25.153 -17.779 16.602 1.00 93.38 83 ASN A N 1
ATOM 662 C CA . ASN A 1 83 ? 25.692 -19.049 17.076 1.00 93.38 83 ASN A CA 1
ATOM 663 C C . ASN A 1 83 ? 25.261 -19.342 18.526 1.00 93.38 83 ASN A C 1
ATOM 665 O O . ASN A 1 83 ? 24.833 -20.452 18.842 1.00 93.38 83 ASN A O 1
ATOM 669 N N . ASP A 1 84 ? 25.280 -18.338 19.402 1.00 93.69 84 ASP A N 1
ATOM 670 C CA . ASP A 1 84 ? 24.871 -18.502 20.801 1.00 93.69 84 ASP A CA 1
ATOM 671 C C . ASP A 1 84 ? 23.355 -18.701 20.962 1.00 93.69 84 ASP A C 1
ATOM 673 O O . ASP A 1 84 ? 22.912 -19.501 21.794 1.00 93.69 84 ASP A O 1
ATOM 677 N N . LEU A 1 85 ? 22.542 -18.078 20.102 1.00 93.12 85 LEU A N 1
ATOM 678 C CA . LEU A 1 85 ? 21.112 -18.378 19.994 1.00 93.12 85 LEU A CA 1
ATOM 679 C C . LEU A 1 85 ? 20.862 -19.825 19.558 1.00 93.12 85 LEU A C 1
ATOM 681 O O . LEU A 1 85 ? 19.984 -20.487 20.116 1.00 93.12 85 LEU A O 1
ATOM 685 N N . ALA A 1 86 ? 21.624 -20.334 18.586 1.00 93.12 86 ALA A N 1
ATOM 686 C CA . ALA A 1 86 ? 21.512 -21.721 18.143 1.00 93.12 86 ALA A CA 1
ATOM 687 C C . ALA A 1 86 ? 21.857 -22.707 19.275 1.00 93.12 86 ALA A C 1
ATOM 689 O O . ALA A 1 86 ? 21.090 -23.639 19.527 1.00 93.12 86 ALA A O 1
ATOM 690 N N . LYS A 1 87 ? 22.942 -22.454 20.023 1.00 93.50 87 LYS A N 1
ATOM 691 C CA . LYS A 1 87 ? 23.309 -23.243 21.213 1.00 93.50 87 LYS A CA 1
ATOM 692 C C . LYS A 1 87 ? 22.212 -23.210 22.278 1.00 93.50 87 LYS A C 1
ATOM 694 O O . LYS A 1 87 ? 21.821 -24.253 22.793 1.00 93.50 87 LYS A O 1
ATOM 699 N N . SER A 1 88 ? 21.668 -22.028 22.569 1.00 92.12 88 SER A N 1
ATOM 700 C CA . SER A 1 88 ? 20.607 -21.859 23.570 1.00 92.12 88 SER A CA 1
ATOM 701 C C . SER A 1 88 ? 19.333 -22.619 23.190 1.00 92.12 88 SER A C 1
ATOM 703 O O . SER A 1 88 ? 18.728 -23.280 24.035 1.00 92.12 88 SER A O 1
ATOM 705 N N . ARG A 1 89 ? 18.948 -22.600 21.906 1.00 93.12 89 ARG A N 1
ATOM 706 C CA . ARG A 1 89 ? 17.815 -23.387 21.389 1.00 93.12 89 ARG A CA 1
ATOM 707 C C . ARG A 1 89 ? 18.035 -24.890 21.555 1.00 93.12 89 ARG A C 1
ATOM 709 O O . ARG A 1 89 ? 17.128 -25.569 22.03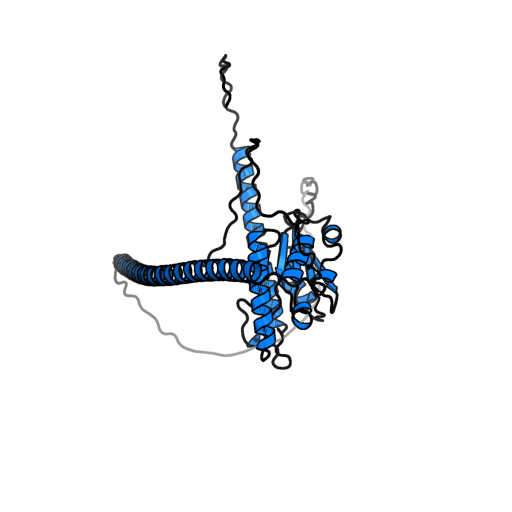0 1.00 93.12 89 ARG A O 1
ATOM 716 N N . ALA A 1 90 ? 19.227 -25.393 21.231 1.00 91.44 90 ALA A N 1
ATOM 717 C CA . ALA A 1 90 ? 19.566 -26.805 21.417 1.00 91.44 90 ALA A CA 1
ATOM 718 C C . ALA A 1 90 ? 19.472 -27.227 22.896 1.00 91.44 90 ALA A C 1
ATOM 720 O O . ALA A 1 90 ? 18.905 -28.273 23.216 1.00 91.44 90 ALA A O 1
ATOM 721 N N . THR A 1 91 ? 19.948 -26.380 23.811 1.00 91.81 91 THR A N 1
ATOM 722 C CA . THR A 1 91 ? 19.839 -26.606 25.258 1.00 91.81 91 THR A CA 1
ATOM 723 C C . THR A 1 91 ? 18.380 -26.659 25.722 1.00 91.81 91 THR A C 1
ATOM 725 O O . THR A 1 91 ? 18.001 -27.574 26.453 1.00 91.81 91 THR A O 1
ATOM 728 N N . ILE A 1 92 ? 17.533 -25.729 25.264 1.00 91.06 92 ILE A N 1
ATOM 729 C CA . ILE A 1 92 ? 16.096 -25.715 25.588 1.00 91.06 92 ILE A CA 1
ATOM 730 C C . ILE A 1 92 ? 15.402 -26.988 25.089 1.00 91.06 92 ILE A C 1
ATOM 732 O O . ILE A 1 92 ? 14.593 -27.569 25.815 1.00 91.06 92 ILE A O 1
ATOM 736 N N . GLU A 1 93 ? 15.706 -27.448 23.874 1.00 89.88 93 GLU A N 1
ATOM 737 C CA . GLU A 1 93 ? 15.136 -28.697 23.360 1.00 89.88 93 GLU A CA 1
ATOM 738 C C . GLU A 1 93 ? 15.552 -29.917 24.185 1.00 89.88 93 GLU A C 1
ATOM 740 O O . GLU A 1 93 ? 14.717 -30.780 24.465 1.00 89.88 93 GLU A O 1
ATOM 745 N N . ASN A 1 94 ? 16.809 -29.977 24.628 1.00 88.12 94 ASN A N 1
ATOM 746 C CA . ASN A 1 94 ? 17.278 -31.051 25.499 1.00 88.12 94 ASN A CA 1
ATOM 747 C C . ASN A 1 94 ? 16.539 -31.055 26.847 1.00 88.12 94 ASN A C 1
ATOM 749 O O . ASN A 1 94 ? 16.079 -32.111 27.281 1.00 88.12 94 ASN A O 1
ATOM 753 N N . TYR A 1 95 ? 16.324 -29.890 27.468 1.00 87.81 95 TYR A N 1
ATOM 754 C CA . TYR A 1 95 ? 15.529 -29.798 28.699 1.00 87.81 95 TYR A CA 1
ATOM 755 C C . TYR A 1 95 ? 14.065 -30.208 28.499 1.00 87.81 95 TYR A C 1
ATOM 757 O O . TYR A 1 95 ? 13.494 -30.883 29.358 1.00 87.81 95 TYR A O 1
ATOM 765 N N .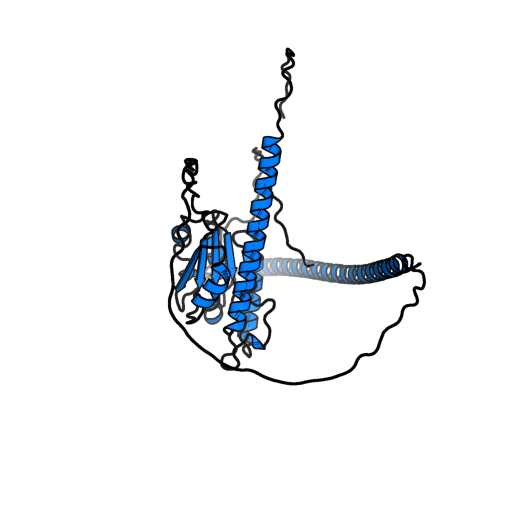 LYS A 1 96 ? 13.454 -29.868 27.354 1.00 86.06 96 LYS A N 1
ATOM 766 C CA . LYS A 1 96 ? 12.093 -30.323 27.023 1.00 86.06 96 LYS A CA 1
ATOM 767 C C . LYS A 1 96 ? 12.005 -31.846 26.943 1.00 86.06 96 LYS A C 1
ATOM 769 O O . LYS A 1 96 ? 11.074 -32.411 27.509 1.00 86.06 96 LYS A O 1
ATOM 774 N N . LYS A 1 97 ? 12.982 -32.507 26.308 1.00 82.44 97 LYS A N 1
ATOM 775 C CA . LYS A 1 97 ? 13.030 -33.977 26.205 1.00 82.44 97 LYS A CA 1
ATOM 776 C C . LYS A 1 97 ? 13.097 -34.648 27.582 1.00 82.44 97 LYS A C 1
ATOM 778 O O . LYS A 1 97 ? 12.345 -35.590 27.820 1.00 82.44 97 LYS A O 1
ATOM 783 N N . ILE A 1 98 ? 13.924 -34.120 28.490 1.00 77.94 98 ILE A N 1
ATOM 784 C CA . ILE A 1 98 ? 14.069 -34.627 29.868 1.00 77.94 98 ILE A CA 1
ATOM 785 C C . ILE A 1 98 ? 12.778 -34.423 30.682 1.00 77.94 98 ILE A C 1
ATOM 787 O O . ILE A 1 98 ? 12.368 -35.303 31.434 1.00 77.94 98 ILE A O 1
ATOM 791 N N . SER A 1 99 ? 12.099 -33.284 30.514 1.00 72.56 99 SER A N 1
ATOM 792 C CA . SER A 1 99 ? 10.836 -32.997 31.211 1.00 72.56 99 SER A CA 1
ATOM 793 C C . SER A 1 99 ? 9.701 -33.939 30.777 1.00 72.56 99 SER A C 1
ATOM 795 O O . SER A 1 99 ? 8.923 -34.415 31.602 1.00 72.56 99 SER A O 1
ATOM 797 N N . THR A 1 100 ? 9.642 -34.295 29.490 1.00 62.47 100 THR A N 1
ATOM 798 C CA . THR A 1 100 ? 8.606 -35.196 28.959 1.00 62.47 100 THR A CA 1
ATOM 799 C C . THR A 1 100 ? 8.837 -36.681 29.249 1.00 62.47 100 THR A C 1
ATOM 801 O O . THR A 1 100 ? 7.879 -37.451 29.215 1.00 62.47 100 THR A O 1
ATOM 804 N N . SER A 1 101 ? 10.067 -37.112 29.553 1.00 56.78 101 SER A N 1
ATOM 805 C CA . SER A 1 101 ? 10.366 -38.531 29.805 1.00 56.78 101 SER A CA 1
ATOM 806 C C . SER A 1 101 ? 9.999 -39.015 31.213 1.00 56.78 101 SER A C 1
ATOM 808 O O . SER A 1 101 ? 9.974 -40.220 31.440 1.00 56.78 101 SER A O 1
ATOM 810 N N . ASN A 1 102 ? 9.664 -38.116 32.146 1.00 56.31 102 ASN A N 1
ATOM 811 C CA . ASN A 1 102 ? 9.392 -38.470 33.547 1.00 56.31 102 ASN A CA 1
ATOM 812 C C . ASN A 1 102 ? 7.894 -38.628 33.895 1.00 56.31 102 ASN A C 1
ATOM 814 O O . ASN A 1 102 ? 7.566 -38.771 35.069 1.00 56.31 102 ASN A O 1
ATOM 818 N N . PHE A 1 103 ? 6.982 -38.633 32.910 1.00 52.88 103 PHE A N 1
ATOM 819 C CA . PHE A 1 103 ? 5.523 -38.662 33.152 1.00 52.88 103 PHE A CA 1
ATOM 820 C C . PHE A 1 103 ? 4.750 -39.868 32.581 1.00 52.88 103 PHE A C 1
ATOM 822 O O . PHE A 1 103 ? 3.522 -39.847 32.561 1.00 52.88 103 PHE A O 1
ATOM 829 N N . PHE A 1 104 ? 5.418 -40.957 32.182 1.00 50.69 104 PHE A N 1
ATOM 830 C CA . PHE A 1 104 ? 4.739 -42.212 31.812 1.00 50.69 104 PHE A CA 1
ATOM 831 C C . PHE A 1 104 ? 5.112 -43.380 32.737 1.00 50.69 104 PHE A C 1
ATOM 833 O O . PHE A 1 104 ? 5.787 -44.327 32.348 1.00 50.69 104 PHE A O 1
ATOM 840 N N . THR A 1 105 ? 4.585 -43.353 33.960 1.00 49.25 105 THR A N 1
ATOM 841 C CA . THR A 1 105 ? 4.290 -44.561 34.752 1.00 49.25 105 THR A CA 1
ATOM 842 C C . THR A 1 105 ? 2.804 -44.905 34.594 1.00 49.25 105 THR A C 1
ATOM 844 O O . THR A 1 105 ? 2.018 -44.884 35.536 1.00 49.25 105 THR A O 1
ATOM 847 N N . GLY A 1 106 ? 2.395 -45.185 33.353 1.00 45.88 106 GLY A N 1
ATOM 848 C CA . GLY A 1 106 ? 1.069 -45.709 33.027 1.00 45.88 106 GLY A CA 1
ATOM 849 C C . GLY A 1 106 ? 1.081 -47.236 33.045 1.00 45.88 106 GLY A C 1
ATOM 850 O O . GLY A 1 106 ? 1.764 -47.867 32.245 1.00 45.88 106 GLY A O 1
ATOM 851 N N . THR A 1 107 ? 0.336 -47.815 33.979 1.00 50.78 107 THR A N 1
ATOM 852 C CA . THR A 1 107 ? 0.116 -49.251 34.189 1.00 50.78 107 THR A CA 1
ATOM 853 C C . THR A 1 107 ? -0.403 -49.989 32.938 1.00 50.78 107 THR A C 1
ATOM 855 O O . THR A 1 107 ? -1.175 -49.428 32.156 1.00 50.78 107 THR A O 1
ATOM 858 N N . PRO A 1 108 ? -0.045 -51.276 32.740 1.00 45.66 108 PRO A N 1
ATOM 859 C CA . PRO A 1 108 ? -0.448 -52.036 31.562 1.00 45.66 108 PRO A CA 1
ATOM 860 C C . PRO A 1 108 ? -1.886 -52.544 31.724 1.00 45.66 108 PRO A C 1
ATOM 862 O O . PRO A 1 108 ? -2.152 -53.475 32.480 1.00 45.66 108 PRO A O 1
ATOM 865 N N . THR A 1 109 ? -2.831 -51.963 30.987 1.00 40.94 109 THR A N 1
ATOM 866 C CA . THR A 1 109 ? -4.186 -52.518 30.856 1.00 40.94 109 THR A CA 1
ATOM 867 C C . THR A 1 109 ? -4.297 -53.322 29.565 1.00 40.94 109 THR A C 1
ATOM 869 O O . THR A 1 109 ? -4.383 -52.796 28.457 1.00 40.94 109 THR A O 1
ATOM 872 N N . SER A 1 110 ? -4.284 -54.647 29.723 1.00 49.66 110 SER A N 1
ATOM 873 C CA . SER A 1 110 ? -4.658 -55.606 28.682 1.00 49.66 110 SER A CA 1
ATOM 874 C C . SER A 1 110 ? -6.145 -55.449 28.341 1.00 49.66 110 SER A C 1
ATOM 876 O O . SER A 1 110 ? -6.965 -55.326 29.252 1.00 49.66 110 SER A O 1
ATOM 878 N N . GLY A 1 111 ? -6.529 -55.492 27.060 1.00 44.19 111 GLY A N 1
ATOM 879 C CA . GLY A 1 111 ? -7.954 -55.401 26.729 1.00 44.19 111 GLY A CA 1
ATOM 880 C C . GLY A 1 111 ? -8.347 -55.333 25.254 1.00 44.19 111 GLY A C 1
ATOM 881 O O . GLY A 1 111 ? -8.887 -54.335 24.805 1.00 44.19 111 GLY A O 1
ATOM 882 N N . ARG A 1 112 ? -8.182 -56.451 24.535 1.00 48.53 112 ARG A N 1
ATOM 883 C CA . ARG A 1 112 ? -9.232 -57.045 23.675 1.00 48.53 112 ARG A CA 1
ATOM 884 C C . ARG A 1 112 ? -9.836 -56.166 22.548 1.00 48.53 112 ARG A C 1
ATOM 886 O O . ARG A 1 112 ? -10.915 -55.600 22.697 1.00 48.53 112 ARG A O 1
ATOM 893 N N . LYS A 1 113 ? -9.252 -56.200 21.338 1.00 43.31 113 LYS A N 1
ATOM 894 C CA . LYS A 1 113 ? -9.941 -55.772 20.097 1.00 43.31 113 LYS A CA 1
ATOM 895 C C . LYS A 1 113 ? -10.647 -56.950 19.412 1.00 43.31 113 LYS A C 1
ATOM 897 O O . LYS A 1 113 ? -10.012 -57.899 18.959 1.00 43.31 113 LYS A O 1
ATOM 902 N N . LYS A 1 114 ? -11.981 -56.867 19.353 1.00 44.59 114 LYS A N 1
ATOM 903 C CA . LYS A 1 114 ? -12.884 -57.754 18.603 1.00 44.59 114 LYS A CA 1
ATOM 904 C C . LYS A 1 114 ? -12.859 -57.416 17.103 1.00 44.59 114 LYS A C 1
ATOM 906 O O . LYS A 1 114 ? -12.979 -56.256 16.726 1.00 44.59 114 LYS A O 1
ATOM 911 N N . LYS A 1 115 ? -12.780 -58.465 16.278 1.00 49.84 115 LYS A N 1
ATOM 912 C CA . LYS A 1 115 ? -13.173 -58.519 14.857 1.00 49.84 115 LYS A CA 1
ATOM 913 C C . LYS A 1 115 ? -14.697 -58.367 14.700 1.00 49.84 115 LYS A C 1
ATOM 915 O O . LYS A 1 115 ? -15.423 -58.971 15.485 1.00 49.84 115 LYS A O 1
ATOM 920 N N . LYS A 1 116 ? -15.149 -57.677 13.644 1.00 44.72 116 LYS A N 1
ATOM 921 C CA . LYS A 1 116 ? -16.424 -57.859 12.892 1.00 44.72 116 LYS A CA 1
ATOM 922 C C . LYS A 1 116 ? -16.354 -56.930 11.666 1.00 44.72 116 LYS A C 1
ATOM 924 O O . LYS A 1 116 ? -16.174 -55.737 11.851 1.00 44.72 116 LYS A O 1
ATOM 929 N N . SER A 1 117 ? -16.111 -57.408 10.445 1.00 40.50 117 SER A N 1
ATOM 930 C CA . SER A 1 117 ? -16.949 -58.171 9.492 1.00 40.50 117 SER A CA 1
ATOM 931 C C . SER A 1 117 ? -18.073 -57.362 8.820 1.00 40.50 117 SER A C 1
ATOM 933 O O . SER A 1 117 ? -19.092 -57.090 9.441 1.00 40.50 117 SER A O 1
ATOM 935 N N . ASN A 1 118 ? -17.808 -57.047 7.547 1.00 39.06 118 ASN A N 1
ATOM 936 C CA . ASN A 1 118 ? -18.635 -56.944 6.333 1.00 39.06 118 ASN A CA 1
ATOM 937 C C . ASN A 1 118 ? -20.173 -57.031 6.350 1.00 39.06 118 ASN A C 1
ATOM 939 O O . ASN A 1 118 ? -20.762 -57.779 7.123 1.00 39.06 118 ASN A O 1
ATOM 943 N N . GLN A 1 119 ? -20.695 -56.457 5.246 1.00 38.66 119 GLN A N 1
ATOM 944 C CA . GLN A 1 119 ? -22.014 -56.568 4.588 1.00 38.66 119 GLN A CA 1
ATOM 945 C C . GLN A 1 119 ? -23.016 -55.470 4.982 1.00 38.66 119 GLN A C 1
ATOM 947 O O . GLN A 1 119 ? -23.092 -55.106 6.145 1.00 38.66 119 GLN A O 1
ATOM 952 N N . ASN A 1 120 ? -23.861 -54.915 4.107 1.00 35.97 120 ASN A N 1
ATOM 953 C CA . ASN A 1 120 ? -23.985 -54.867 2.642 1.00 35.97 120 ASN A CA 1
ATOM 954 C C . ASN A 1 120 ? -25.124 -53.861 2.335 1.00 35.97 120 ASN A C 1
ATOM 956 O O . ASN A 1 120 ? -26.079 -53.796 3.097 1.00 35.97 120 ASN A O 1
ATOM 960 N N . ASN A 1 121 ? -25.023 -53.184 1.187 1.00 36.47 121 ASN A N 1
ATOM 961 C CA . ASN A 1 121 ? -26.063 -52.875 0.185 1.00 36.47 121 ASN A CA 1
ATOM 962 C C . ASN A 1 121 ? -27.402 -52.171 0.508 1.00 36.47 121 ASN A C 1
ATOM 964 O O . ASN A 1 121 ? -28.183 -52.655 1.313 1.00 36.47 121 ASN A O 1
ATOM 968 N N . HIS A 1 122 ? -27.689 -51.188 -0.375 1.00 35.53 122 HIS A N 1
ATOM 969 C CA . HIS A 1 122 ? -28.975 -50.840 -1.030 1.00 35.53 122 HIS A CA 1
ATOM 970 C C . HIS A 1 122 ? -30.163 -50.448 -0.115 1.00 35.53 122 HIS A C 1
ATOM 972 O O . HIS A 1 122 ? -30.349 -50.985 0.958 1.00 35.53 122 HIS A O 1
ATOM 978 N N . SER A 1 123 ? -31.063 -49.514 -0.423 1.00 34.97 123 SER A N 1
ATOM 979 C CA . SER A 1 123 ? -31.473 -48.815 -1.646 1.00 34.97 123 SER A CA 1
ATOM 980 C C . SER A 1 123 ? -32.500 -47.739 -1.238 1.00 34.97 123 SER A C 1
ATOM 982 O O . SER A 1 123 ? -33.154 -47.854 -0.204 1.00 34.97 123 SER A O 1
ATOM 984 N N . THR A 1 124 ? -32.663 -46.713 -2.072 1.00 42.22 124 THR A N 1
ATOM 985 C CA . THR A 1 124 ? -33.807 -45.776 -2.109 1.00 42.22 124 THR A CA 1
ATOM 986 C C . THR A 1 124 ? -35.153 -46.515 -2.270 1.00 42.22 124 THR A C 1
ATOM 988 O O . THR A 1 124 ? -35.144 -47.659 -2.731 1.00 42.22 124 THR A O 1
ATOM 991 N N . PRO A 1 125 ? -36.315 -45.925 -1.894 1.00 47.41 125 PRO A N 1
ATOM 992 C CA . PRO A 1 125 ? -37.104 -45.082 -2.825 1.00 47.41 125 PRO A CA 1
ATOM 993 C C . PRO A 1 125 ? -37.889 -43.927 -2.133 1.00 47.41 125 PRO A C 1
ATOM 995 O O . PRO A 1 125 ? -38.214 -43.984 -0.958 1.00 47.41 125 PRO A O 1
ATOM 998 N N . SER A 1 126 ? -38.025 -42.757 -2.764 1.00 36.88 126 SER A N 1
ATOM 999 C CA . SER A 1 126 ? -39.140 -42.290 -3.620 1.00 36.88 126 SER A CA 1
ATOM 1000 C C . SER A 1 126 ? -40.394 -41.742 -2.902 1.00 36.88 126 SER A C 1
ATOM 1002 O O . SER A 1 126 ? -40.922 -42.304 -1.953 1.00 36.88 126 SER A O 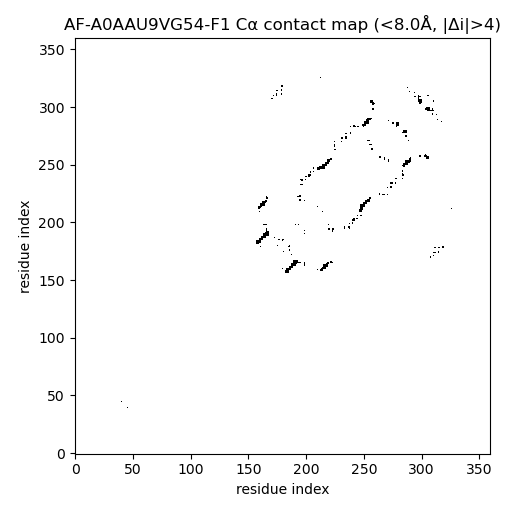1
ATOM 1004 N N . LYS A 1 127 ? -40.835 -40.598 -3.438 1.00 50.16 127 LYS A N 1
ATOM 1005 C CA . LYS A 1 127 ? -41.914 -39.663 -3.073 1.00 50.16 127 LYS A CA 1
ATOM 1006 C C . LYS A 1 127 ? -43.289 -40.295 -2.789 1.00 50.16 127 LYS A C 1
ATOM 1008 O O . LYS A 1 127 ? -43.725 -41.142 -3.565 1.00 50.16 127 LYS A O 1
ATOM 1013 N N . ARG A 1 128 ? -44.076 -39.677 -1.887 1.00 37.47 128 ARG A N 1
ATOM 1014 C CA . ARG A 1 128 ? -45.516 -39.421 -2.132 1.00 37.47 128 ARG A CA 1
ATOM 1015 C C . ARG A 1 128 ? -46.126 -38.319 -1.246 1.00 37.47 128 ARG A C 1
ATOM 1017 O O . ARG A 1 128 ? -45.834 -38.229 -0.062 1.00 37.47 128 ARG A O 1
ATOM 1024 N N . LEU A 1 129 ? -46.971 -37.507 -1.884 1.00 47.62 129 LEU A N 1
ATOM 1025 C CA . LEU A 1 129 ? -47.863 -36.463 -1.360 1.00 47.62 129 LEU A CA 1
ATOM 1026 C C . LEU A 1 129 ? -49.194 -37.040 -0.834 1.00 47.62 129 LEU A C 1
ATOM 1028 O O . LEU A 1 129 ? -49.723 -37.953 -1.465 1.00 47.62 129 LEU A O 1
ATOM 1032 N N . SER A 1 130 ? -49.773 -36.397 0.192 1.00 39.19 130 SER A N 1
ATOM 1033 C CA . SER A 1 130 ? -51.226 -36.200 0.455 1.00 39.19 130 SER A CA 1
ATOM 1034 C C . SER A 1 130 ? -51.373 -35.332 1.728 1.00 39.19 130 SER A C 1
ATOM 1036 O O . SER A 1 130 ? -50.764 -35.671 2.735 1.00 39.19 130 SER A O 1
ATOM 1038 N N . ILE A 1 131 ? -51.908 -34.101 1.717 1.00 42.09 131 ILE A N 1
ATOM 1039 C CA . ILE A 1 131 ? -53.316 -33.643 1.592 1.00 42.09 131 ILE A CA 1
ATOM 1040 C C . ILE A 1 131 ? -54.195 -33.984 2.828 1.00 42.09 131 ILE A C 1
ATOM 1042 O O . ILE A 1 131 ? -54.581 -35.130 3.003 1.00 42.09 131 ILE A O 1
ATOM 1046 N N . VAL A 1 132 ? -54.541 -32.913 3.577 1.00 37.53 132 VAL A N 1
ATOM 1047 C CA . VAL A 1 132 ? -55.796 -32.594 4.324 1.00 37.53 132 VAL A CA 1
ATOM 1048 C C . VAL A 1 132 ? -56.095 -33.263 5.693 1.00 37.53 132 VAL A C 1
ATOM 1050 O O . VAL A 1 132 ? -56.438 -34.433 5.754 1.00 37.53 132 VAL A O 1
ATOM 1053 N N . GLN A 1 133 ? -55.972 -32.428 6.753 1.00 43.59 133 GLN A N 1
ATOM 1054 C CA . GLN A 1 133 ? -56.853 -32.100 7.922 1.00 43.59 133 GLN A CA 1
ATOM 1055 C C . GLN A 1 133 ? -57.801 -33.158 8.562 1.00 43.59 133 GLN A C 1
ATOM 1057 O O . GLN A 1 133 ? -58.314 -34.001 7.834 1.00 43.59 133 GLN A O 1
ATOM 1062 N N . PRO A 1 134 ? -58.113 -33.103 9.894 1.00 51.38 134 PRO A N 1
ATOM 1063 C CA . PRO A 1 134 ? -58.781 -31.947 10.529 1.00 51.38 134 PRO A CA 1
ATOM 1064 C C . PRO A 1 134 ? -58.452 -31.597 12.005 1.00 51.38 134 PRO A C 1
ATOM 1066 O O . PRO A 1 134 ? -57.730 -32.283 12.721 1.00 51.38 134 PRO A O 1
ATOM 1069 N N . GLU A 1 135 ? -59.016 -30.444 12.373 1.00 46.44 135 GLU A N 1
ATOM 1070 C CA . GLU A 1 135 ? -59.209 -29.754 13.656 1.00 46.44 135 GLU A CA 1
ATOM 1071 C C . GLU A 1 135 ? -59.078 -30.553 14.965 1.00 46.44 135 GLU A C 1
ATOM 1073 O O . GLU A 1 135 ? -59.741 -31.566 15.170 1.00 46.44 135 GLU A O 1
ATOM 1078 N N . PHE A 1 136 ? -58.361 -29.964 15.932 1.00 41.22 136 PHE A N 1
ATOM 1079 C CA . PHE A 1 136 ? -58.647 -30.149 17.356 1.00 41.22 136 PHE A CA 1
ATOM 1080 C C . PHE A 1 136 ? -58.537 -28.822 18.117 1.00 41.22 136 PHE A C 1
ATOM 1082 O O . PHE A 1 136 ? -57.468 -28.232 18.262 1.00 41.22 136 PHE A O 1
ATOM 1089 N N . ASN A 1 137 ? -59.692 -28.382 18.616 1.00 46.75 137 ASN A N 1
ATOM 1090 C CA . ASN A 1 137 ? -59.873 -27.370 19.650 1.00 46.75 137 ASN A CA 1
ATOM 1091 C C . ASN A 1 137 ? -59.116 -27.750 20.928 1.00 46.75 137 ASN A C 1
ATOM 1093 O O . ASN A 1 137 ? -59.365 -28.831 21.461 1.00 46.75 137 ASN A O 1
ATOM 1097 N N . GLN A 1 138 ? -58.331 -26.830 21.503 1.00 43.47 138 GLN A N 1
ATOM 1098 C CA . GLN A 1 138 ? -58.064 -26.833 22.946 1.00 43.47 138 GLN A CA 1
ATOM 1099 C C . GLN A 1 138 ? -57.638 -25.455 23.491 1.00 43.47 138 GLN A C 1
ATOM 1101 O O . GLN A 1 138 ? -56.520 -24.992 23.312 1.00 43.47 138 GLN A O 1
ATOM 1106 N N . LYS A 1 139 ? -58.610 -24.837 24.174 1.00 40.72 139 LYS A N 1
ATOM 1107 C CA . LYS A 1 139 ? -58.541 -24.074 25.434 1.00 40.72 139 LYS A CA 1
ATOM 1108 C C . LYS A 1 139 ? -57.374 -23.094 25.639 1.00 40.72 139 LYS A C 1
ATOM 1110 O O . LYS A 1 139 ? -56.279 -23.440 26.065 1.00 40.72 139 LYS A O 1
ATOM 1115 N N . SER A 1 140 ? -57.740 -21.825 25.490 1.00 40.44 140 SER A N 1
ATOM 1116 C CA . SER A 1 140 ? -57.092 -20.625 26.012 1.00 40.44 140 SER A CA 1
ATOM 1117 C C . SER A 1 140 ? -56.984 -20.614 27.545 1.00 40.44 140 SER A C 1
ATOM 1119 O O . SER A 1 140 ? -58.000 -20.706 28.238 1.00 40.44 140 SER A O 1
ATOM 1121 N N . TYR A 1 141 ? -55.774 -20.389 28.056 1.00 51.34 141 TYR A N 1
ATOM 1122 C CA . TYR A 1 141 ? -55.524 -19.867 29.403 1.00 51.34 141 TYR A CA 1
ATOM 1123 C C . TYR A 1 141 ? -55.170 -18.374 29.300 1.00 51.34 141 TYR A C 1
ATOM 1125 O O . TYR A 1 141 ? -54.505 -17.986 28.334 1.00 51.34 141 TYR A O 1
ATOM 1133 N N . PRO A 1 142 ? -55.579 -17.521 30.258 1.00 46.28 142 PRO A N 1
ATOM 1134 C CA . PRO A 1 142 ? -55.192 -16.119 30.265 1.00 46.28 142 PRO A CA 1
ATOM 1135 C C . PRO A 1 142 ? -53.718 -16.024 30.665 1.00 46.28 142 PRO A C 1
ATOM 1137 O O . PRO A 1 142 ? -53.369 -16.080 31.842 1.00 46.28 142 PRO A O 1
ATOM 1140 N N . SER A 1 143 ? -52.841 -15.921 29.667 1.00 45.62 143 SER A N 1
ATOM 1141 C CA . SER A 1 143 ? -51.443 -15.577 29.890 1.00 45.62 143 SER A CA 1
ATOM 1142 C C . SER A 1 143 ? -51.394 -14.113 30.308 1.00 45.62 143 SER A C 1
ATOM 1144 O O . SER A 1 143 ? -51.755 -13.225 29.535 1.00 45.62 143 SER A O 1
ATOM 1146 N N . THR A 1 144 ? -50.981 -13.868 31.546 1.00 46.09 144 THR A N 1
ATOM 1147 C CA . THR A 1 144 ? -50.662 -12.548 32.081 1.00 46.09 144 THR A CA 1
ATOM 1148 C C . THR A 1 144 ? -49.687 -11.874 31.120 1.00 46.09 144 THR A C 1
ATOM 1150 O O . THR A 1 144 ? -48.542 -12.298 30.974 1.00 46.09 144 THR A O 1
ATOM 1153 N N . ALA A 1 145 ? -50.176 -10.865 30.400 1.00 45.94 145 ALA A N 1
ATOM 1154 C CA . ALA A 1 145 ? -49.385 -10.075 29.477 1.00 45.94 145 ALA A CA 1
ATOM 1155 C C . ALA A 1 145 ? -48.414 -9.218 30.291 1.00 45.94 145 ALA A C 1
ATOM 1157 O O . ALA A 1 145 ? -48.739 -8.116 30.733 1.00 45.94 145 ALA A O 1
ATOM 1158 N N . THR A 1 146 ? -47.215 -9.744 30.522 1.00 44.97 146 THR A N 1
ATOM 1159 C CA . THR A 1 146 ? -46.082 -8.943 30.967 1.00 44.97 146 THR A CA 1
ATOM 1160 C C . THR A 1 146 ? -45.802 -7.944 29.854 1.00 44.97 146 THR A C 1
ATOM 1162 O O . THR A 1 146 ? -45.324 -8.327 28.786 1.00 44.97 146 THR A O 1
ATOM 1165 N N . ILE A 1 147 ? -46.154 -6.676 30.083 1.00 50.53 147 ILE A N 1
ATOM 1166 C CA . ILE A 1 147 ? -45.825 -5.546 29.211 1.00 50.53 147 ILE A CA 1
ATOM 1167 C C . ILE A 1 147 ? -44.299 -5.489 29.136 1.00 50.53 147 ILE A C 1
ATOM 1169 O O . ILE A 1 147 ? -43.625 -4.900 29.976 1.00 50.53 147 ILE A O 1
ATOM 1173 N N . THR A 1 148 ? -43.749 -6.194 28.154 1.00 44.19 148 THR A N 1
ATOM 1174 C CA . THR A 1 148 ? -42.346 -6.124 27.787 1.00 44.19 148 THR A CA 1
ATOM 1175 C C . THR A 1 148 ? -42.254 -4.867 26.951 1.00 44.19 148 THR A C 1
ATOM 1177 O O . THR A 1 148 ? -42.668 -4.840 25.792 1.00 44.19 148 THR A O 1
ATOM 1180 N N . THR A 1 149 ? -41.803 -3.781 27.572 1.00 51.69 149 THR A N 1
ATOM 1181 C CA . THR A 1 149 ? -41.387 -2.598 26.827 1.00 51.69 149 THR A CA 1
ATOM 1182 C C . THR A 1 149 ? -40.425 -3.069 25.735 1.00 51.69 149 THR A C 1
ATOM 1184 O O . THR A 1 149 ? -39.481 -3.803 26.043 1.00 51.69 149 THR A O 1
ATOM 1187 N N . PRO A 1 150 ? -40.673 -2.744 24.452 1.00 51.25 150 PRO A N 1
ATOM 1188 C CA . PRO A 1 150 ? -39.783 -3.159 23.384 1.00 51.25 150 PRO A CA 1
ATOM 1189 C C . PRO A 1 150 ? -38.412 -2.582 23.705 1.00 51.25 150 PRO A C 1
ATOM 1191 O O . PRO A 1 150 ? -38.237 -1.364 23.767 1.00 51.25 150 PRO A O 1
ATOM 1194 N N . ILE A 1 151 ? -37.452 -3.463 23.978 1.00 55.84 151 ILE A N 1
ATOM 1195 C CA . ILE A 1 151 ? -36.057 -3.081 24.132 1.00 55.84 151 ILE A CA 1
ATOM 1196 C C . ILE A 1 151 ? -35.667 -2.501 22.775 1.00 55.84 151 ILE A C 1
ATOM 1198 O O . ILE A 1 151 ? -35.479 -3.235 21.806 1.00 55.84 151 ILE A O 1
ATOM 1202 N N . ILE A 1 152 ? -35.621 -1.172 22.683 1.00 55.91 152 ILE A N 1
ATOM 1203 C CA . ILE A 1 152 ? -35.095 -0.463 21.522 1.00 55.91 152 ILE A CA 1
ATOM 1204 C C . ILE A 1 152 ? -33.593 -0.741 21.529 1.00 55.91 152 ILE A C 1
ATOM 1206 O O . ILE A 1 152 ? -32.807 -0.011 22.134 1.00 55.91 152 ILE A O 1
ATOM 1210 N N . ILE A 1 153 ? -33.197 -1.853 20.908 1.00 54.66 153 ILE A N 1
ATOM 1211 C CA . ILE A 1 153 ? -31.797 -2.164 20.650 1.00 54.66 153 ILE A CA 1
ATOM 1212 C C . ILE A 1 153 ? -31.344 -1.120 19.637 1.00 54.66 153 ILE A C 1
ATOM 1214 O O . ILE A 1 153 ? -31.652 -1.214 18.449 1.00 54.66 153 ILE A O 1
ATOM 1218 N N . LYS A 1 154 ? -30.661 -0.074 20.115 1.00 57.88 154 LYS A N 1
ATOM 1219 C CA . LYS A 1 154 ? -29.997 0.871 19.220 1.00 57.88 154 LYS A CA 1
ATOM 1220 C C . LYS A 1 154 ? -29.063 0.049 18.324 1.00 57.88 154 LYS A C 1
ATOM 1222 O O . LYS A 1 154 ? -28.278 -0.733 18.868 1.00 57.88 154 LYS A O 1
ATOM 1227 N N . PRO A 1 155 ? -29.158 0.167 16.989 1.00 67.88 155 PRO A N 1
ATOM 1228 C CA . PRO A 1 155 ? -28.283 -0.577 16.097 1.00 67.88 155 PRO A CA 1
ATOM 1229 C C . PRO A 1 155 ? -26.839 -0.262 16.480 1.00 67.88 155 PRO A C 1
ATOM 1231 O O . PRO A 1 155 ? -26.460 0.906 16.593 1.00 67.88 155 PRO A O 1
ATOM 1234 N N . LYS A 1 156 ? -26.056 -1.310 16.752 1.00 75.25 156 LYS A N 1
ATOM 1235 C CA . LYS A 1 156 ? -24.636 -1.176 17.073 1.00 75.25 156 LYS A CA 1
ATOM 1236 C C . LYS A 1 156 ? -23.980 -0.477 15.884 1.00 75.25 156 LYS A C 1
ATOM 1238 O O . LYS A 1 156 ? -24.011 -1.020 14.781 1.00 75.25 156 LYS A O 1
ATOM 1243 N N . GLN A 1 157 ? -23.459 0.735 16.091 1.00 80.38 157 GLN A N 1
ATOM 1244 C CA . GLN A 1 157 ? -22.716 1.439 15.048 1.00 80.38 157 GLN A CA 1
ATOM 1245 C C . GLN A 1 157 ? -21.576 0.531 14.590 1.00 80.38 157 GLN A C 1
ATOM 1247 O O . GLN A 1 157 ? -20.814 0.020 15.414 1.00 80.38 157 GLN A O 1
ATOM 1252 N N . ARG A 1 158 ? -21.527 0.268 13.285 1.00 91.56 158 ARG A N 1
ATOM 1253 C CA . ARG A 1 158 ? -20.468 -0.525 12.670 1.00 91.56 158 ARG A CA 1
ATOM 1254 C C . ARG A 1 158 ? -19.341 0.412 12.275 1.00 91.56 158 ARG A C 1
ATOM 1256 O O . ARG A 1 158 ? -19.582 1.563 11.915 1.00 91.56 158 ARG A O 1
ATOM 1263 N N . ASN A 1 159 ? -18.123 -0.102 12.338 1.00 94.81 159 ASN A N 1
ATOM 1264 C CA . ASN A 1 159 ? -16.955 0.646 11.897 1.00 94.81 159 ASN A CA 1
ATOM 1265 C C . ASN A 1 159 ? -17.020 0.843 10.384 1.00 94.81 159 ASN A C 1
ATOM 1267 O O . ASN A 1 159 ? -17.553 -0.006 9.664 1.00 94.81 159 ASN A O 1
ATOM 1271 N N . LYS A 1 160 ? -16.462 1.946 9.900 1.00 97.00 160 LYS A N 1
ATOM 1272 C CA . LYS A 1 160 ? -16.403 2.277 8.480 1.00 97.00 160 LYS A CA 1
ATOM 1273 C C . LYS A 1 160 ? -15.052 1.870 7.906 1.00 97.00 160 LYS A C 1
ATOM 1275 O O . LYS A 1 160 ? -14.003 2.146 8.487 1.00 97.00 160 LYS A O 1
ATOM 1280 N N . VAL A 1 161 ? -15.067 1.249 6.731 1.00 97.94 161 VAL A N 1
ATOM 1281 C CA . VAL A 1 161 ? -13.860 0.926 5.963 1.00 97.94 161 VAL A CA 1
ATOM 1282 C C . VAL A 1 161 ? -13.936 1.585 4.595 1.00 97.94 161 VAL A C 1
ATOM 1284 O O . VAL A 1 161 ? -14.768 1.243 3.755 1.00 97.94 161 VAL A O 1
ATOM 1287 N N . TYR A 1 162 ? -13.028 2.518 4.349 1.00 97.44 162 TYR A N 1
ATOM 1288 C CA . TYR A 1 162 ? -12.859 3.155 3.058 1.00 97.44 162 TYR A CA 1
ATOM 1289 C C . TYR A 1 162 ? -11.775 2.445 2.248 1.00 97.44 162 TYR A C 1
ATOM 1291 O O . TYR A 1 162 ? -10.686 2.236 2.760 1.00 97.44 162 TYR A O 1
ATOM 1299 N N . VAL A 1 163 ? -12.023 2.098 0.984 1.00 97.44 163 VAL A N 1
ATOM 1300 C CA . VAL A 1 163 ? -10.998 1.564 0.073 1.00 97.44 163 VAL A CA 1
ATOM 1301 C C . VAL A 1 163 ? -10.841 2.489 -1.129 1.00 97.44 163 VAL A C 1
ATOM 1303 O O . VAL A 1 163 ? -11.763 2.607 -1.939 1.00 97.44 163 VAL A O 1
ATOM 1306 N N . LEU A 1 164 ? -9.670 3.113 -1.267 1.00 96.25 164 LEU A N 1
ATOM 1307 C CA . LEU A 1 164 ? -9.294 3.941 -2.414 1.00 96.25 164 LEU A CA 1
ATOM 1308 C C . LEU A 1 164 ? -8.292 3.191 -3.292 1.00 96.25 164 LEU A C 1
ATOM 1310 O O . LEU A 1 164 ? -7.259 2.718 -2.814 1.00 96.25 164 LEU A O 1
ATOM 1314 N N . ASN A 1 165 ? -8.597 3.077 -4.584 1.00 94.12 165 ASN A N 1
ATOM 1315 C CA . ASN A 1 165 ? -7.769 2.331 -5.525 1.00 94.12 165 ASN A CA 1
ATOM 1316 C C . ASN A 1 165 ? -7.629 3.067 -6.864 1.00 94.12 165 ASN A C 1
ATOM 1318 O O . ASN A 1 165 ? -8.614 3.545 -7.427 1.00 94.12 165 ASN A O 1
ATOM 1322 N N . SER A 1 166 ? -6.413 3.114 -7.407 1.00 90.38 166 SER A N 1
ATOM 1323 C CA . SER A 1 166 ? -6.138 3.674 -8.736 1.00 90.38 166 SER A CA 1
ATOM 1324 C C . SER A 1 166 ? -6.300 2.659 -9.879 1.00 90.38 166 SER A C 1
ATOM 1326 O O . SER A 1 166 ? -6.301 3.010 -11.064 1.00 90.38 166 SER A O 1
ATOM 1328 N N . ARG A 1 167 ? -6.459 1.370 -9.554 1.00 85.94 167 ARG A N 1
ATOM 1329 C CA . ARG A 1 167 ? -6.551 0.278 -10.524 1.00 85.94 167 ARG A CA 1
ATOM 1330 C C . ARG A 1 167 ? -7.999 -0.090 -10.823 1.00 85.94 167 ARG A C 1
ATOM 1332 O O . ARG A 1 167 ? -8.744 -0.572 -9.967 1.00 85.94 167 ARG A O 1
ATOM 1339 N N . LYS A 1 168 ? -8.374 -0.005 -12.102 1.00 80.12 168 LYS A N 1
ATOM 1340 C CA . LYS A 1 168 ? -9.658 -0.529 -12.584 1.00 80.12 168 LYS A CA 1
ATOM 1341 C C . LYS A 1 168 ? -9.653 -2.056 -12.533 1.00 80.12 168 LYS A C 1
ATOM 1343 O O . LYS A 1 168 ? -9.119 -2.717 -13.421 1.00 80.12 168 LYS A O 1
ATOM 1348 N N . THR A 1 169 ? -10.274 -2.632 -11.511 1.00 78.88 169 THR A N 1
ATOM 1349 C CA . THR A 1 169 ? -10.501 -4.078 -11.427 1.00 78.88 169 THR A CA 1
ATOM 1350 C C . THR A 1 169 ? -12.002 -4.345 -11.383 1.00 78.88 169 THR A C 1
ATOM 1352 O O . THR A 1 169 ? -12.696 -3.952 -10.454 1.00 78.88 169 THR A O 1
ATOM 1355 N N . LYS A 1 170 ? -12.535 -5.029 -12.406 1.00 77.88 170 LYS A N 1
ATOM 1356 C CA . LYS A 1 170 ? -13.976 -5.351 -12.508 1.00 77.88 170 LYS A CA 1
ATOM 1357 C C . LYS A 1 170 ? -14.485 -6.258 -11.372 1.00 77.88 170 LYS A C 1
ATOM 1359 O O . LYS A 1 170 ? -15.680 -6.498 -11.272 1.00 77.88 170 LYS A O 1
ATOM 1364 N N . HIS A 1 171 ? -13.583 -6.779 -10.540 1.00 85.38 171 HIS A N 1
ATOM 1365 C CA . HIS A 1 171 ? -13.870 -7.796 -9.535 1.00 85.38 171 HIS A CA 1
ATOM 1366 C C . HIS A 1 171 ? -13.333 -7.457 -8.138 1.00 85.38 171 HIS A C 1
ATOM 1368 O O . HIS A 1 171 ? -13.317 -8.353 -7.300 1.00 85.38 171 HIS A O 1
ATOM 1374 N N . SER A 1 172 ? -12.887 -6.225 -7.854 1.00 90.00 172 SER A N 1
ATOM 1375 C CA . SER A 1 172 ? -12.471 -5.877 -6.484 1.00 90.00 172 SER A CA 1
ATOM 1376 C C . SER A 1 172 ? -13.652 -5.784 -5.528 1.00 90.00 172 SER A C 1
ATOM 1378 O O . SER A 1 172 ? -13.537 -6.261 -4.406 1.00 90.00 172 SER A O 1
ATOM 1380 N N . LEU A 1 173 ? -14.794 -5.244 -5.966 1.00 93.56 173 LEU A N 1
ATOM 1381 C CA . LEU A 1 173 ? -15.937 -5.017 -5.079 1.00 93.56 173 LEU A CA 1
ATOM 1382 C C . LEU A 1 173 ? -16.426 -6.303 -4.378 1.00 93.56 173 LEU A C 1
ATOM 1384 O O . LEU A 1 173 ? -16.487 -6.282 -3.154 1.00 93.56 173 LEU A O 1
ATOM 1388 N N . PRO A 1 174 ? -16.645 -7.445 -5.067 1.00 95.69 174 PRO A N 1
ATOM 1389 C CA . PRO A 1 174 ? -17.025 -8.687 -4.384 1.00 95.69 174 PRO A CA 1
ATOM 1390 C C . PRO A 1 174 ? -15.951 -9.234 -3.433 1.00 95.69 174 PRO A C 1
ATOM 1392 O O . PRO A 1 174 ? -16.263 -9.984 -2.513 1.00 95.69 174 PRO A O 1
ATOM 1395 N N . LEU A 1 175 ? -14.671 -8.919 -3.670 1.00 96.44 175 LEU A N 1
ATOM 1396 C CA . LEU A 1 175 ? -13.585 -9.330 -2.773 1.00 96.44 175 LEU A CA 1
ATOM 1397 C C . LEU A 1 175 ? -13.562 -8.479 -1.503 1.00 96.44 175 LEU A C 1
ATOM 1399 O O . LEU A 1 175 ? -13.367 -9.022 -0.423 1.00 96.44 175 LEU A O 1
ATOM 1403 N N . ILE A 1 176 ? -13.779 -7.171 -1.646 1.00 96.00 176 ILE A N 1
ATOM 1404 C CA . ILE A 1 176 ? -13.900 -6.222 -0.535 1.00 96.00 176 ILE A CA 1
ATOM 1405 C C . ILE A 1 176 ? -15.126 -6.588 0.305 1.00 96.00 176 ILE A C 1
ATOM 1407 O O . ILE A 1 176 ? -15.014 -6.754 1.514 1.00 96.00 176 ILE A O 1
ATOM 1411 N N . GLU A 1 177 ? -16.273 -6.805 -0.337 1.00 96.25 177 GLU A N 1
ATOM 1412 C CA . GLU A 1 177 ? -17.497 -7.237 0.334 1.00 96.25 177 GLU A CA 1
ATOM 1413 C C . GLU A 1 177 ? -17.272 -8.538 1.111 1.00 96.25 177 GLU A C 1
ATOM 1415 O O . GLU A 1 177 ? -17.534 -8.591 2.309 1.00 96.25 177 GLU A O 1
ATOM 1420 N N . GLY A 1 178 ? -16.680 -9.552 0.475 1.00 96.62 178 GLY A N 1
ATOM 1421 C CA . GLY A 1 178 ? -16.367 -10.818 1.138 1.00 96.62 178 GLY A CA 1
ATOM 1422 C C . GLY A 1 178 ? -15.341 -10.722 2.275 1.00 96.62 178 GLY A C 1
ATOM 1423 O O . GLY A 1 178 ? -15.263 -11.649 3.074 1.00 96.62 178 GLY A O 1
ATOM 1424 N N . ALA A 1 179 ? -14.555 -9.645 2.356 1.00 97.19 179 ALA A N 1
ATOM 1425 C CA . ALA A 1 179 ? -13.572 -9.442 3.419 1.00 97.19 179 ALA A CA 1
ATOM 1426 C C . ALA A 1 179 ? -14.124 -8.614 4.593 1.00 97.19 179 ALA A C 1
ATOM 1428 O O . ALA A 1 179 ? -13.822 -8.916 5.745 1.00 97.19 179 ALA A O 1
ATOM 1429 N N . PHE A 1 180 ? -14.922 -7.575 4.323 1.00 97.31 180 PHE A N 1
ATOM 1430 C CA . PHE A 1 180 ? -15.279 -6.561 5.327 1.00 97.31 180 PHE A CA 1
ATOM 1431 C C . PHE A 1 180 ? -16.752 -6.583 5.766 1.00 97.31 180 PHE A C 1
ATOM 1433 O O . PHE A 1 180 ? -17.058 -6.101 6.859 1.00 97.31 180 PHE A O 1
ATOM 1440 N N . SER A 1 181 ? -17.659 -7.164 4.968 1.00 95.94 181 SER A N 1
ATOM 1441 C CA . SER A 1 181 ? -19.116 -7.078 5.194 1.00 95.94 181 SER A CA 1
ATOM 1442 C C . SER A 1 181 ? -19.605 -7.688 6.508 1.00 95.94 181 SER A C 1
ATOM 1444 O O . SER A 1 181 ? -20.673 -7.299 6.980 1.00 95.94 181 SER A O 1
ATOM 1446 N N . ASP A 1 182 ? -18.832 -8.580 7.134 1.00 94.62 182 ASP A N 1
ATOM 1447 C CA . ASP A 1 182 ? -19.199 -9.226 8.400 1.00 94.62 182 ASP A CA 1
ATOM 1448 C C . ASP A 1 182 ? -19.172 -8.262 9.595 1.00 94.62 182 ASP A C 1
ATOM 1450 O O . ASP A 1 182 ? -19.946 -8.414 10.540 1.00 94.62 182 ASP A O 1
ATOM 1454 N N . TYR A 1 183 ? -18.324 -7.228 9.573 1.00 94.06 183 TYR A N 1
ATOM 1455 C CA . TYR A 1 183 ? -18.079 -6.390 10.757 1.00 94.06 183 TYR A CA 1
ATOM 1456 C C . TYR A 1 183 ? -18.027 -4.884 10.494 1.00 94.06 183 TYR A C 1
ATOM 1458 O O . TYR A 1 183 ? -18.118 -4.116 11.451 1.00 94.06 183 TYR A O 1
ATOM 1466 N N . ALA A 1 184 ? -17.926 -4.456 9.238 1.00 95.12 184 ALA A N 1
ATOM 1467 C CA . ALA A 1 184 ? -17.810 -3.052 8.882 1.00 95.12 184 ALA A CA 1
ATOM 1468 C C . ALA A 1 184 ? -18.783 -2.663 7.767 1.00 95.12 184 ALA A C 1
ATOM 1470 O O . ALA A 1 184 ? -19.102 -3.463 6.884 1.00 95.12 184 ALA A O 1
ATOM 1471 N N . ASP A 1 185 ? -19.200 -1.402 7.789 1.00 95.75 185 ASP A N 1
ATOM 1472 C CA . ASP A 1 185 ? -19.776 -0.752 6.621 1.00 95.75 185 ASP A CA 1
ATOM 1473 C C . ASP A 1 185 ? -18.616 -0.304 5.736 1.00 95.75 185 ASP A C 1
ATOM 1475 O O . ASP A 1 185 ? -17.677 0.336 6.208 1.00 95.75 185 ASP A O 1
ATOM 1479 N N . PHE A 1 186 ? -18.627 -0.663 4.457 1.00 94.44 186 PHE A N 1
ATOM 1480 C CA . PHE A 1 186 ? -17.499 -0.374 3.578 1.00 94.44 186 PHE A CA 1
ATOM 1481 C C . PHE A 1 186 ? -17.915 0.457 2.374 1.00 94.44 186 PHE A C 1
ATOM 1483 O O . PHE A 1 186 ? -19.041 0.379 1.882 1.00 94.44 186 PHE A O 1
ATOM 1490 N N . CYS A 1 187 ? -16.969 1.237 1.866 1.00 94.38 187 CYS A N 1
ATOM 1491 C CA . CYS A 1 187 ? -17.144 1.978 0.634 1.00 94.38 187 CYS A CA 1
ATOM 1492 C C . CYS A 1 187 ? -15.884 1.884 -0.225 1.00 94.38 187 CYS A C 1
ATOM 1494 O O . CYS A 1 187 ? -14.764 1.915 0.282 1.00 94.38 187 CYS A O 1
ATOM 1496 N N . HIS A 1 188 ? -16.059 1.744 -1.536 1.00 94.31 188 HIS A N 1
ATOM 1497 C CA . HIS A 1 188 ? -14.969 1.483 -2.469 1.00 94.31 188 HIS A CA 1
ATOM 1498 C C . HIS A 1 188 ? -15.001 2.490 -3.615 1.00 94.31 188 HIS A C 1
ATOM 1500 O O . HIS A 1 188 ? -15.976 2.556 -4.363 1.00 94.31 188 HIS A O 1
ATOM 1506 N N . PHE A 1 189 ? -13.918 3.253 -3.758 1.00 93.44 189 PHE A N 1
ATOM 1507 C CA . PHE A 1 189 ? -13.754 4.252 -4.806 1.00 93.44 189 PHE A CA 1
ATOM 1508 C C . PHE A 1 189 ? -12.591 3.858 -5.695 1.00 93.44 189 PHE A C 1
ATOM 1510 O O . PHE A 1 189 ? -11.486 3.574 -5.229 1.00 93.44 189 PHE A O 1
ATOM 1517 N N . VAL A 1 190 ? -12.862 3.870 -6.996 1.00 92.38 190 VAL A N 1
ATOM 1518 C CA . VAL A 1 190 ? -11.866 3.589 -8.021 1.00 92.38 190 VAL A CA 1
ATOM 1519 C C . VAL A 1 190 ? -11.676 4.836 -8.859 1.00 92.38 190 VAL A C 1
ATOM 1521 O O . VAL A 1 190 ? -12.597 5.240 -9.570 1.00 92.38 190 VAL A O 1
ATOM 1524 N N . THR A 1 191 ? -10.471 5.391 -8.825 1.00 92.19 191 THR A N 1
ATOM 1525 C CA . THR A 1 191 ? -10.059 6.490 -9.702 1.00 92.19 191 THR A CA 1
ATOM 1526 C C . THR A 1 191 ? -9.057 5.924 -10.704 1.00 92.19 191 THR A C 1
ATOM 1528 O O . THR A 1 191 ? -7.863 5.872 -10.424 1.00 92.19 191 THR A O 1
ATOM 1531 N N . PRO A 1 192 ? -9.519 5.379 -11.841 1.00 91.38 192 PRO A N 1
ATOM 1532 C CA . PRO A 1 192 ? -8.657 4.611 -12.725 1.00 91.38 192 PRO A CA 1
ATOM 1533 C C . PRO A 1 192 ? -7.526 5.468 -13.299 1.00 91.38 192 PRO A C 1
ATOM 1535 O O . PRO A 1 192 ? -7.770 6.583 -13.745 1.00 91.38 192 PRO A O 1
ATOM 1538 N N . ASN A 1 193 ? -6.324 4.891 -13.371 1.00 89.88 193 ASN A N 1
ATOM 1539 C CA . ASN A 1 193 ? -5.143 5.493 -14.004 1.00 89.88 193 ASN A CA 1
ATOM 1540 C C . ASN A 1 193 ? -4.684 6.817 -13.368 1.00 89.88 193 ASN A C 1
ATOM 1542 O O . ASN A 1 193 ? -4.065 7.622 -14.050 1.00 89.88 193 ASN A O 1
ATOM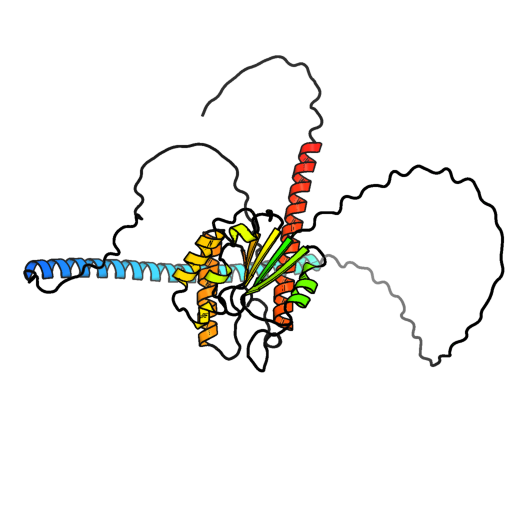 1546 N N . CYS A 1 194 ? -4.976 7.046 -12.086 1.00 92.88 194 CYS A N 1
ATOM 1547 C CA . CYS A 1 194 ? -4.462 8.217 -11.384 1.00 92.88 194 CYS A CA 1
ATOM 1548 C C . CYS A 1 194 ? -3.115 7.929 -10.706 1.00 92.88 194 CYS A C 1
ATOM 1550 O O . CYS A 1 194 ? -2.821 6.790 -10.315 1.00 92.88 194 CYS A O 1
ATOM 1552 N N . SER A 1 195 ? -2.321 8.980 -10.542 1.00 94.94 195 SER A N 1
ATOM 1553 C CA . SER A 1 195 ? -1.139 9.007 -9.680 1.00 94.94 195 SER A CA 1
ATOM 1554 C C . SER A 1 195 ? -1.529 8.931 -8.200 1.00 94.94 195 SER A C 1
ATOM 1556 O O . SER A 1 195 ? -2.686 9.156 -7.819 1.00 94.94 195 SER A O 1
ATOM 1558 N N . SER A 1 196 ? -0.555 8.653 -7.333 1.00 95.69 196 SER A N 1
ATOM 1559 C CA . SER A 1 196 ? -0.784 8.678 -5.883 1.00 95.69 196 SER A CA 1
ATOM 1560 C C . SER A 1 196 ? -1.176 10.076 -5.397 1.00 95.69 196 SER A C 1
ATOM 1562 O O . SER A 1 196 ? -2.005 10.201 -4.500 1.00 95.69 196 SER A O 1
ATOM 1564 N N . ARG A 1 197 ? -0.633 11.135 -6.013 1.00 95.69 197 ARG A N 1
ATOM 1565 C CA . ARG A 1 197 ? -0.973 12.525 -5.668 1.00 95.69 197 ARG A CA 1
ATOM 1566 C C . ARG A 1 197 ? -2.433 12.838 -5.957 1.00 95.69 197 ARG A C 1
ATOM 1568 O O . ARG A 1 197 ? -3.122 13.369 -5.096 1.00 95.69 197 ARG A O 1
ATOM 1575 N N . GLU A 1 198 ? -2.908 12.471 -7.142 1.00 95.88 198 GLU A N 1
ATOM 1576 C CA . GLU A 1 198 ? -4.298 12.693 -7.548 1.00 95.88 198 GLU A CA 1
ATOM 1577 C C . GLU A 1 198 ? -5.284 11.899 -6.689 1.00 95.88 198 GLU A C 1
ATOM 1579 O O . GLU A 1 198 ? -6.342 12.414 -6.325 1.00 95.88 198 GLU A O 1
ATOM 1584 N N . LEU A 1 199 ? -4.932 10.663 -6.312 1.00 95.94 199 LEU A N 1
ATOM 1585 C CA . LEU A 1 199 ? -5.771 9.841 -5.437 1.00 95.94 199 LEU A CA 1
ATOM 1586 C C . LEU A 1 199 ? -5.996 10.504 -4.066 1.00 95.94 199 LEU A C 1
ATOM 1588 O O . LEU A 1 199 ? -7.084 10.389 -3.493 1.00 95.94 199 LEU A O 1
ATOM 1592 N N . LEU A 1 200 ? -4.974 11.207 -3.566 1.00 96.81 200 LEU A N 1
ATOM 1593 C CA . LEU A 1 200 ? -4.940 11.847 -2.250 1.00 96.81 200 LEU A CA 1
ATOM 1594 C C . LEU A 1 200 ? -5.515 13.268 -2.219 1.00 96.81 200 LEU A C 1
ATOM 1596 O O . LEU A 1 200 ? -5.586 13.868 -1.146 1.00 96.81 200 LEU A O 1
ATOM 1600 N N . ILE A 1 201 ? -5.968 13.806 -3.355 1.00 95.69 201 ILE A N 1
ATOM 1601 C CA . ILE A 1 201 ? -6.643 15.107 -3.383 1.00 95.69 201 ILE A CA 1
ATOM 1602 C C . ILE A 1 201 ? -7.889 15.055 -2.488 1.00 95.69 201 ILE A C 1
ATOM 1604 O O . ILE A 1 201 ? -8.716 14.136 -2.595 1.00 95.69 201 ILE A O 1
ATOM 1608 N N . ASP A 1 202 ? -8.006 16.058 -1.612 1.00 95.38 202 ASP A N 1
ATOM 1609 C CA . ASP A 1 202 ? -9.108 16.249 -0.662 1.00 95.38 202 ASP A CA 1
ATOM 1610 C C . ASP A 1 202 ? -9.352 15.041 0.267 1.00 95.38 202 ASP A C 1
ATOM 1612 O O . ASP A 1 202 ? -10.489 14.754 0.658 1.00 95.38 202 ASP A O 1
ATOM 161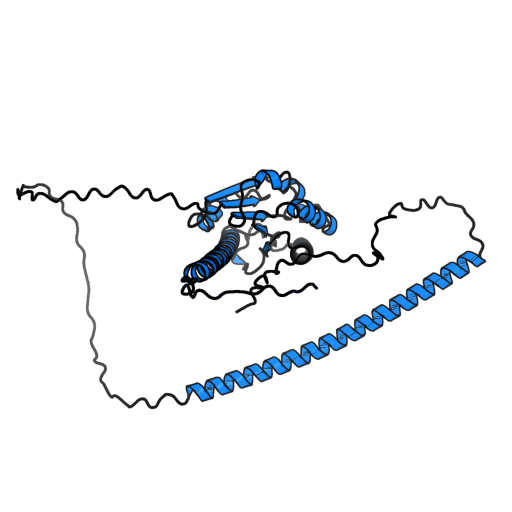6 N N . ILE A 1 203 ? -8.300 14.280 0.595 1.00 96.94 203 ILE A N 1
ATOM 1617 C CA . ILE A 1 203 ? -8.412 13.106 1.473 1.00 96.94 203 ILE A CA 1
ATOM 1618 C C . ILE A 1 203 ? -8.934 13.474 2.870 1.00 96.94 203 ILE A C 1
ATOM 1620 O O . ILE A 1 203 ? -9.749 12.750 3.435 1.00 96.94 203 ILE A O 1
ATOM 1624 N N . ASP A 1 204 ? -8.548 14.638 3.384 1.00 96.25 204 ASP A N 1
ATOM 1625 C CA . ASP A 1 204 ? -9.032 15.225 4.632 1.00 96.25 204 ASP A CA 1
ATOM 1626 C C . ASP A 1 204 ? -10.555 15.426 4.617 1.00 96.25 204 ASP A C 1
ATOM 1628 O O . ASP A 1 204 ? -11.255 15.006 5.540 1.00 96.25 204 ASP A O 1
ATOM 1632 N N . LYS A 1 205 ? -11.093 15.984 3.525 1.00 95.94 205 LYS A N 1
ATOM 1633 C CA . LYS A 1 205 ? -12.535 16.211 3.359 1.00 95.94 205 LYS A CA 1
ATOM 1634 C C . LYS A 1 205 ? -13.298 14.902 3.205 1.00 95.94 205 LYS A C 1
ATOM 1636 O O . LYS A 1 205 ? -14.384 14.769 3.767 1.00 95.94 205 LYS A O 1
ATOM 1641 N N . LYS A 1 206 ? -12.741 13.936 2.463 1.00 95.94 206 LYS A N 1
ATOM 1642 C CA . LYS A 1 206 ? -13.339 12.599 2.273 1.00 95.94 206 LYS A CA 1
ATOM 1643 C C . LYS A 1 206 ? -13.444 11.827 3.587 1.00 95.94 206 LYS A C 1
ATOM 1645 O O . LYS A 1 206 ? -14.380 11.053 3.761 1.00 95.94 206 LYS A O 1
ATOM 1650 N N . LEU A 1 207 ? -12.500 12.048 4.501 1.00 96.81 207 LEU A N 1
ATOM 1651 C CA . LEU A 1 207 ? -12.410 11.345 5.778 1.00 96.81 207 LEU A CA 1
ATOM 1652 C C . LEU A 1 207 ? -12.923 12.170 6.965 1.00 96.81 207 LEU A C 1
ATOM 1654 O O . LEU A 1 207 ? -12.762 11.742 8.100 1.00 96.81 207 LEU A O 1
ATOM 1658 N N . LYS A 1 208 ? -13.552 13.332 6.757 1.00 96.62 208 LYS A N 1
ATOM 1659 C CA . LYS A 1 208 ? -13.959 14.240 7.849 1.00 96.62 208 LYS A CA 1
ATOM 1660 C C . LYS A 1 208 ? -14.885 13.605 8.903 1.00 96.62 208 LYS A C 1
ATOM 1662 O O . LYS A 1 208 ? -14.827 13.983 10.064 1.00 96.62 208 LYS A O 1
ATOM 1667 N N . ASP A 1 209 ? -15.718 12.643 8.495 1.00 96.12 209 ASP A N 1
ATOM 1668 C CA . ASP A 1 209 ? -16.717 11.975 9.348 1.00 96.12 209 ASP A CA 1
ATOM 1669 C C . ASP A 1 209 ? -16.236 10.601 9.858 1.00 96.12 209 ASP A C 1
ATOM 1671 O O . ASP A 1 209 ? -17.045 9.765 10.287 1.00 96.12 209 ASP A O 1
ATOM 1675 N N . PHE A 1 210 ? -14.935 10.329 9.718 1.00 97.06 210 PHE A N 1
ATOM 1676 C CA . PHE A 1 210 ? -14.292 9.125 10.230 1.00 97.06 210 PHE A CA 1
ATOM 1677 C C . PHE A 1 210 ? -13.806 9.357 11.662 1.00 97.06 210 PHE A C 1
ATOM 1679 O O . PHE A 1 210 ? -13.599 10.481 12.111 1.00 97.06 210 PHE A O 1
ATOM 1686 N N . THR A 1 211 ? -13.640 8.264 12.383 1.00 96.19 211 THR A N 1
ATOM 1687 C CA . THR A 1 211 ? -13.161 8.215 13.760 1.00 96.19 211 THR A CA 1
ATOM 1688 C C . THR A 1 211 ? -11.920 7.335 13.856 1.00 96.19 211 THR A C 1
ATOM 1690 O O . THR A 1 211 ? -11.520 6.671 12.894 1.00 96.19 211 THR A O 1
ATOM 1693 N N . THR A 1 212 ? -11.329 7.273 15.048 1.00 94.94 212 THR A N 1
ATOM 1694 C CA . THR A 1 212 ? -10.170 6.422 15.347 1.00 94.94 212 THR A CA 1
ATOM 1695 C C . THR A 1 212 ? -10.481 4.926 15.297 1.00 94.94 212 THR A C 1
ATOM 1697 O O . THR A 1 212 ? -9.561 4.132 15.426 1.00 94.94 212 THR A O 1
ATOM 1700 N N . ASN A 1 213 ? -11.746 4.536 15.114 1.00 95.75 213 ASN A N 1
ATOM 1701 C CA . ASN A 1 213 ? -12.168 3.145 14.923 1.00 95.75 213 ASN A CA 1
ATOM 1702 C C . ASN A 1 213 ? -12.464 2.823 13.449 1.00 95.75 213 ASN A C 1
ATOM 1704 O O . ASN A 1 213 ? -12.727 1.670 13.102 1.00 95.75 213 ASN A O 1
ATOM 1708 N N . ASP A 1 214 ? -12.424 3.838 12.585 1.00 97.50 214 ASP A N 1
ATOM 1709 C CA . ASP A 1 214 ? -12.635 3.707 11.151 1.00 97.50 214 ASP A CA 1
ATOM 1710 C C . ASP A 1 214 ? -11.290 3.622 10.422 1.00 97.50 214 ASP A C 1
ATOM 1712 O O . ASP A 1 214 ? -10.270 4.142 10.891 1.00 97.50 214 ASP A O 1
ATOM 1716 N N . TYR A 1 215 ? -11.296 2.979 9.254 1.00 98.44 215 TYR A N 1
ATOM 1717 C CA . TYR A 1 215 ? -10.085 2.719 8.476 1.00 98.44 215 TYR A CA 1
ATOM 1718 C C . TYR A 1 215 ? -10.214 3.229 7.047 1.00 98.44 215 TYR A C 1
ATOM 1720 O O . TYR A 1 215 ? -11.240 3.039 6.400 1.00 98.44 215 TYR A O 1
ATOM 1728 N N . CYS A 1 216 ? -9.135 3.797 6.518 1.00 98.50 216 CYS A N 1
ATOM 1729 C CA . CYS A 1 216 ? -8.975 4.116 5.105 1.00 98.50 216 CYS A CA 1
ATOM 1730 C C . CYS A 1 216 ? -7.808 3.309 4.523 1.00 98.50 216 CYS A C 1
ATOM 1732 O O . CYS A 1 216 ? -6.671 3.433 4.965 1.00 98.50 216 CYS A O 1
ATOM 1734 N N . ILE A 1 217 ? -8.088 2.473 3.529 1.00 98.50 217 ILE A N 1
ATOM 1735 C CA . ILE A 1 217 ? -7.140 1.606 2.835 1.00 98.50 217 ILE A CA 1
ATOM 1736 C C . ILE A 1 217 ? -6.802 2.249 1.490 1.00 98.50 217 ILE A C 1
ATOM 1738 O O . ILE A 1 217 ? -7.679 2.436 0.644 1.00 98.50 217 ILE A O 1
ATOM 1742 N N . LEU A 1 218 ? -5.526 2.555 1.279 1.00 98.12 218 LEU A N 1
ATOM 1743 C CA . LEU A 1 218 ? -5.019 3.279 0.119 1.00 98.12 218 LEU A CA 1
ATOM 1744 C C . LEU A 1 218 ? -4.120 2.375 -0.724 1.00 98.12 218 LEU A C 1
ATOM 1746 O O . LEU A 1 218 ? -3.028 2.025 -0.290 1.00 98.12 218 LEU A O 1
ATOM 1750 N N . PHE A 1 219 ? -4.537 2.030 -1.940 1.00 97.31 219 PHE A N 1
ATOM 1751 C CA . PHE A 1 219 ? -3.665 1.365 -2.914 1.00 97.31 219 PHE A CA 1
ATOM 1752 C C . PHE A 1 219 ? -2.969 2.417 -3.778 1.00 97.31 219 PHE A C 1
ATOM 1754 O O . PHE A 1 219 ? -3.612 3.048 -4.620 1.00 97.31 219 PHE A O 1
ATOM 1761 N N . ILE A 1 220 ? -1.666 2.603 -3.561 1.00 96.06 220 ILE A N 1
ATOM 1762 C CA . ILE A 1 220 ? -0.877 3.677 -4.181 1.00 96.06 220 ILE A CA 1
ATOM 1763 C C . ILE A 1 220 ? 0.329 3.131 -4.957 1.00 96.06 220 ILE A C 1
ATOM 1765 O O . ILE A 1 220 ? 0.675 1.956 -4.859 1.00 96.06 220 ILE A O 1
ATOM 1769 N N . GLY A 1 221 ? 0.971 3.982 -5.756 1.00 94.69 221 GLY A N 1
ATOM 1770 C CA . GLY A 1 221 ? 2.248 3.697 -6.413 1.00 94.69 221 GLY A CA 1
ATOM 1771 C C . GLY A 1 221 ? 2.178 2.932 -7.739 1.00 94.69 221 GLY A C 1
ATOM 1772 O O . GLY A 1 221 ? 3.084 3.078 -8.548 1.00 94.69 221 GLY A O 1
ATOM 1773 N N . GLU A 1 222 ? 1.130 2.147 -8.035 1.00 92.88 222 GLU A N 1
ATOM 1774 C CA . GLU A 1 222 ? 1.108 1.299 -9.253 1.00 92.88 222 GLU A CA 1
ATOM 1775 C C . GLU A 1 222 ? 1.333 2.073 -10.573 1.00 92.88 222 GLU A C 1
ATOM 1777 O O . GLU A 1 222 ? 1.913 1.529 -11.518 1.00 92.88 222 GLU A O 1
ATOM 1782 N N . ASN A 1 223 ? 0.841 3.311 -10.676 1.00 93.38 223 ASN A N 1
ATOM 1783 C CA . ASN A 1 223 ? 1.058 4.153 -11.859 1.00 93.38 223 ASN A CA 1
ATOM 1784 C C . ASN A 1 223 ? 2.333 4.985 -11.729 1.00 93.38 223 ASN A C 1
ATOM 1786 O O . ASN A 1 223 ? 3.083 5.091 -12.695 1.00 93.38 223 ASN A O 1
ATOM 1790 N N . ASP A 1 224 ? 2.643 5.460 -10.523 1.00 95.19 224 ASP A N 1
ATOM 1791 C CA . ASP A 1 224 ? 3.829 6.275 -10.276 1.00 95.19 224 ASP A CA 1
ATOM 1792 C C . ASP A 1 224 ? 5.132 5.504 -10.549 1.00 95.19 224 ASP A C 1
ATOM 1794 O O . ASP A 1 224 ? 6.078 6.069 -11.080 1.00 95.19 224 ASP A O 1
ATOM 1798 N N . ILE A 1 225 ? 5.182 4.189 -10.291 1.00 94.56 225 ILE A N 1
ATOM 1799 C CA . ILE A 1 225 ? 6.356 3.353 -10.613 1.00 94.56 225 ILE A CA 1
ATOM 1800 C C . ILE A 1 225 ? 6.653 3.304 -12.121 1.00 94.56 225 ILE A C 1
ATOM 1802 O O . ILE A 1 225 ? 7.805 3.110 -12.529 1.00 94.56 225 ILE A O 1
ATOM 1806 N N . LYS A 1 226 ? 5.624 3.445 -12.964 1.00 89.50 226 LYS A N 1
ATOM 1807 C CA . LYS A 1 226 ? 5.781 3.404 -14.424 1.00 89.50 226 LYS A CA 1
ATOM 1808 C C . LYS A 1 226 ? 6.312 4.725 -14.969 1.00 89.50 226 LYS A C 1
ATOM 1810 O O . LYS A 1 226 ? 7.070 4.704 -15.933 1.00 89.50 226 LYS A O 1
ATOM 1815 N N . GLU A 1 227 ? 5.894 5.834 -14.368 1.00 87.75 227 GLU A N 1
ATOM 1816 C CA . GLU A 1 227 ? 6.069 7.181 -14.917 1.00 87.75 227 GLU A CA 1
ATOM 1817 C C . GLU A 1 227 ? 7.177 7.977 -14.215 1.00 87.75 227 GLU A C 1
ATOM 1819 O O . GLU A 1 227 ? 7.850 8.778 -14.859 1.00 87.75 227 GLU A O 1
ATOM 1824 N N . ASP A 1 228 ? 7.411 7.733 -12.924 1.00 80.06 228 ASP A N 1
ATOM 1825 C CA . ASP A 1 228 ? 8.322 8.511 -12.088 1.00 80.06 228 ASP A CA 1
ATOM 1826 C C . ASP A 1 228 ? 9.548 7.686 -11.650 1.00 80.06 228 ASP A C 1
ATOM 1828 O O . ASP A 1 228 ? 9.496 6.471 -11.426 1.00 80.06 228 ASP A O 1
ATOM 1832 N N . ASN A 1 229 ? 10.679 8.375 -11.506 1.00 84.38 229 ASN A N 1
ATOM 1833 C CA . ASN A 1 229 ? 11.908 7.845 -10.912 1.00 84.38 229 ASN A CA 1
ATOM 1834 C C . ASN A 1 229 ? 12.260 8.558 -9.592 1.00 84.38 229 ASN A C 1
ATOM 1836 O O . ASN A 1 229 ? 13.186 8.145 -8.897 1.00 84.38 229 ASN A O 1
ATOM 1840 N N . ASN A 1 230 ? 11.541 9.622 -9.223 1.00 93.75 230 ASN A N 1
ATOM 1841 C CA . ASN A 1 230 ? 11.787 10.422 -8.030 1.00 93.75 230 ASN A CA 1
ATOM 1842 C C . ASN A 1 230 ? 10.847 10.038 -6.878 1.00 93.75 230 ASN A C 1
ATOM 1844 O O . ASN A 1 230 ? 9.979 10.797 -6.436 1.00 93.75 230 ASN A O 1
ATOM 1848 N N . TYR A 1 231 ? 11.073 8.843 -6.338 1.00 95.38 231 TYR A N 1
ATOM 1849 C CA . TYR A 1 231 ? 10.271 8.298 -5.241 1.00 95.38 231 TYR A CA 1
ATOM 1850 C C . TYR A 1 231 ? 10.344 9.126 -3.959 1.00 95.38 231 TYR A C 1
ATOM 1852 O O . TYR A 1 231 ? 9.371 9.175 -3.213 1.00 95.38 231 TYR A O 1
ATOM 1860 N N . ILE A 1 232 ? 11.442 9.849 -3.726 1.00 96.19 232 ILE A N 1
ATOM 1861 C CA . ILE A 1 232 ? 11.588 10.718 -2.553 1.00 96.19 232 ILE A CA 1
ATOM 1862 C C . ILE A 1 232 ? 10.550 11.847 -2.588 1.00 96.19 232 ILE A C 1
ATOM 1864 O O . ILE A 1 232 ? 9.866 12.093 -1.594 1.00 96.19 232 ILE A O 1
ATOM 1868 N N . ASN A 1 233 ? 10.402 12.528 -3.727 1.00 96.38 233 ASN A N 1
ATOM 1869 C CA . ASN A 1 233 ? 9.425 13.610 -3.865 1.00 96.38 233 ASN A CA 1
ATOM 1870 C C . ASN A 1 233 ? 7.982 13.100 -3.842 1.00 96.38 233 ASN A C 1
ATOM 1872 O O . ASN A 1 233 ? 7.085 13.798 -3.361 1.00 96.38 233 ASN A O 1
ATOM 1876 N N . LEU A 1 234 ? 7.748 11.892 -4.349 1.00 96.44 234 LEU A N 1
ATOM 1877 C CA . LEU A 1 234 ? 6.450 11.239 -4.257 1.00 96.44 234 LEU A CA 1
ATOM 1878 C C . LEU A 1 234 ? 6.080 10.927 -2.801 1.00 96.44 234 LEU A C 1
ATOM 1880 O O . LEU A 1 234 ? 5.012 11.325 -2.345 1.00 96.44 234 LEU A O 1
ATOM 1884 N N . ILE A 1 235 ? 6.985 10.297 -2.049 1.00 97.75 235 ILE A N 1
ATOM 1885 C CA . ILE A 1 235 ? 6.778 9.938 -0.639 1.00 97.75 235 ILE A CA 1
ATOM 1886 C C . ILE A 1 235 ? 6.583 11.185 0.225 1.00 97.75 235 ILE A C 1
ATOM 1888 O O . ILE A 1 235 ? 5.642 11.237 1.013 1.00 97.75 235 ILE A O 1
ATOM 1892 N N . LYS A 1 236 ? 7.387 12.238 0.021 1.00 97.69 236 LYS A N 1
ATOM 1893 C CA . LYS A 1 236 ? 7.186 13.528 0.703 1.00 97.69 236 LYS A CA 1
ATOM 1894 C C . LYS A 1 236 ? 5.781 14.084 0.471 1.00 97.69 236 LYS A C 1
ATOM 1896 O O . LYS A 1 236 ? 5.163 14.569 1.415 1.00 97.69 236 LYS A O 1
ATOM 1901 N N . SER A 1 237 ? 5.281 13.992 -0.761 1.00 97.06 237 SER A N 1
ATOM 1902 C CA . SER A 1 237 ? 3.930 14.434 -1.107 1.00 97.06 237 SER A CA 1
ATOM 1903 C C . SER A 1 237 ? 2.859 13.580 -0.428 1.00 97.06 237 SER A C 1
ATOM 1905 O O . SER A 1 237 ? 1.912 14.138 0.113 1.00 97.06 237 SER A O 1
ATOM 1907 N N . ILE A 1 238 ? 3.018 12.251 -0.414 1.00 97.75 238 ILE A N 1
ATOM 1908 C CA . ILE A 1 238 ? 2.107 11.329 0.282 1.00 97.75 238 ILE A CA 1
ATOM 1909 C C . ILE A 1 238 ? 2.049 11.677 1.773 1.00 97.75 238 ILE A C 1
ATOM 1911 O O . ILE A 1 238 ? 0.965 11.871 2.320 1.00 97.75 238 ILE A O 1
ATOM 1915 N N . ARG A 1 239 ? 3.211 11.834 2.417 1.00 98.12 239 ARG A N 1
ATOM 1916 C CA . ARG A 1 239 ? 3.311 12.228 3.824 1.00 98.12 239 ARG A CA 1
ATOM 1917 C C . ARG A 1 239 ? 2.597 13.547 4.093 1.00 98.12 239 ARG A C 1
ATOM 1919 O O . ARG A 1 239 ? 1.783 13.605 5.003 1.00 98.12 239 ARG A O 1
ATOM 1926 N N . GLN A 1 240 ? 2.863 14.587 3.302 1.00 97.56 240 GLN A N 1
ATOM 1927 C CA . GLN A 1 240 ? 2.220 15.896 3.472 1.00 97.56 240 GLN A CA 1
ATOM 1928 C C . GLN A 1 240 ? 0.691 15.812 3.384 1.00 97.56 240 GLN A C 1
ATOM 1930 O O . GLN A 1 240 ? 0.006 16.446 4.182 1.00 97.56 240 GLN A O 1
ATOM 1935 N N . SER A 1 241 ? 0.156 15.010 2.459 1.00 97.69 241 SER A N 1
ATOM 1936 C CA . SER A 1 241 ? -1.291 14.821 2.312 1.00 97.69 241 SER A CA 1
ATOM 1937 C C . SER A 1 241 ? -1.926 14.052 3.471 1.00 97.69 241 SER A C 1
ATOM 1939 O O . SER A 1 241 ? -3.086 14.294 3.789 1.00 97.69 241 SER A O 1
ATOM 1941 N N . LEU A 1 242 ? -1.199 13.115 4.084 1.00 97.94 242 LEU A N 1
ATOM 1942 C CA . LEU A 1 242 ? -1.748 12.216 5.104 1.00 97.94 242 LEU A CA 1
ATOM 1943 C C . LEU A 1 242 ? -1.462 12.668 6.540 1.00 97.94 242 LEU A C 1
ATOM 1945 O O . LEU A 1 242 ? -2.227 12.344 7.439 1.00 97.94 242 LEU A O 1
ATOM 1949 N N . GLN A 1 243 ? -0.404 13.445 6.772 1.00 96.62 243 GLN A N 1
ATOM 1950 C CA . GLN A 1 243 ? 0.021 13.868 8.110 1.00 96.62 243 GLN A CA 1
ATOM 1951 C C . GLN A 1 243 ? -1.013 14.752 8.826 1.00 96.62 243 GLN A C 1
ATOM 1953 O O . GLN A 1 243 ? -1.047 14.781 10.055 1.00 96.62 243 GLN A O 1
ATOM 1958 N N . SER A 1 244 ? -1.865 15.459 8.081 1.00 94.62 244 SER A N 1
ATOM 1959 C CA . SER A 1 244 ? -2.974 16.241 8.641 1.00 94.62 244 SER A CA 1
ATOM 1960 C C . SER A 1 244 ? -4.152 15.375 9.104 1.00 94.62 244 SER A C 1
ATOM 1962 O O . SER A 1 244 ? -4.944 15.813 9.939 1.00 94.62 244 SER A O 1
ATOM 1964 N N . VAL A 1 245 ? -4.271 14.144 8.601 1.00 97.06 245 VAL A N 1
ATOM 1965 C CA . VAL A 1 245 ? -5.386 13.238 8.881 1.00 97.06 245 VAL A CA 1
ATOM 1966 C C . VAL A 1 245 ? -5.033 12.358 10.079 1.00 97.06 245 VAL A C 1
ATOM 1968 O O . VAL A 1 245 ? -4.478 11.273 9.944 1.00 97.06 245 VAL A O 1
ATOM 1971 N N . THR A 1 246 ? -5.346 12.844 11.280 1.00 95.88 246 THR A N 1
ATOM 1972 C CA . THR A 1 246 ? -4.980 12.183 12.551 1.00 95.88 246 THR A CA 1
ATOM 1973 C C . THR A 1 246 ? -6.149 11.490 13.247 1.00 95.88 246 THR A C 1
ATOM 1975 O O . THR A 1 246 ? -5.957 10.750 14.209 1.00 95.88 246 THR A O 1
ATOM 1978 N N . HIS A 1 247 ? -7.368 11.723 12.768 1.00 96.00 247 HIS A N 1
ATOM 1979 C CA . HIS A 1 247 ? -8.611 11.269 13.387 1.00 96.00 247 HIS A CA 1
ATOM 1980 C C . HIS A 1 247 ? -9.117 9.925 12.853 1.00 96.00 247 HIS A C 1
ATOM 1982 O O . HIS A 1 247 ? -10.199 9.506 13.241 1.00 96.00 247 HIS A O 1
ATOM 1988 N N . THR A 1 248 ? -8.371 9.249 11.976 1.00 97.44 248 THR A N 1
ATOM 1989 C CA . THR A 1 248 ? -8.724 7.934 11.419 1.00 97.44 248 THR A CA 1
ATOM 1990 C C . THR A 1 248 ? -7.480 7.102 11.121 1.00 97.44 248 THR A C 1
ATOM 1992 O O . THR A 1 248 ? -6.388 7.646 10.956 1.00 97.44 248 THR A O 1
ATOM 1995 N N . ASN A 1 249 ? -7.629 5.779 11.053 1.00 98.12 249 ASN A N 1
ATOM 1996 C CA . ASN A 1 249 ? -6.521 4.877 10.761 1.00 98.12 249 ASN A CA 1
ATOM 1997 C C . ASN A 1 249 ? -6.315 4.747 9.255 1.00 98.12 249 ASN A C 1
ATOM 1999 O O . ASN A 1 249 ? -7.197 4.294 8.526 1.00 98.12 249 ASN A O 1
ATOM 2003 N N . ILE A 1 250 ? -5.120 5.080 8.781 1.00 98.50 250 ILE A N 1
ATOM 2004 C CA . ILE A 1 250 ? -4.779 4.983 7.361 1.00 98.50 250 ILE A CA 1
ATOM 2005 C C . ILE A 1 250 ? -3.863 3.788 7.142 1.00 98.50 250 ILE A C 1
ATOM 2007 O O . ILE A 1 250 ? -2.825 3.681 7.786 1.00 98.50 250 ILE A O 1
ATOM 2011 N N . ILE A 1 251 ? -4.233 2.901 6.222 1.00 98.62 251 ILE A N 1
ATOM 2012 C CA . ILE A 1 251 ? -3.438 1.749 5.800 1.00 98.62 251 ILE A CA 1
ATOM 2013 C C . ILE A 1 251 ? -2.983 1.986 4.364 1.00 98.62 251 ILE A C 1
ATOM 2015 O O . ILE A 1 251 ? -3.793 1.997 3.438 1.00 98.62 251 ILE A O 1
ATOM 2019 N N . ILE A 1 252 ? -1.679 2.136 4.164 1.00 98.44 252 ILE A N 1
ATOM 2020 C CA . ILE A 1 252 ? -1.079 2.273 2.842 1.00 98.44 252 ILE A CA 1
ATOM 2021 C C . ILE A 1 252 ? -0.678 0.895 2.329 1.00 98.44 252 ILE A C 1
ATOM 2023 O O . ILE A 1 252 ? 0.183 0.228 2.897 1.00 98.44 252 ILE A O 1
ATOM 2027 N N . CYS A 1 253 ? -1.297 0.491 1.229 1.00 98.12 253 CYS A N 1
ATOM 2028 C CA . CYS A 1 253 ? -0.991 -0.721 0.491 1.00 98.12 253 CYS A CA 1
ATOM 2029 C C . CYS A 1 253 ? -0.024 -0.388 -0.646 1.00 98.12 253 CYS A C 1
ATOM 2031 O O . CYS A 1 253 ? -0.354 0.368 -1.565 1.00 98.12 253 CYS A O 1
ATOM 2033 N N . ALA A 1 254 ? 1.170 -0.969 -0.570 1.00 92.25 254 ALA A N 1
ATOM 2034 C CA . ALA A 1 254 ? 2.237 -0.747 -1.533 1.00 92.25 254 ALA A CA 1
ATOM 2035 C C . ALA A 1 254 ? 1.930 -1.385 -2.913 1.00 92.25 254 ALA A C 1
ATOM 2037 O O . ALA A 1 254 ? 1.104 -2.304 -2.993 1.00 92.25 254 ALA A O 1
ATOM 2038 N N . PRO A 1 255 ? 2.572 -0.944 -4.010 1.00 96.25 255 PRO A N 1
ATOM 2039 C CA . PRO A 1 255 ? 2.419 -1.567 -5.320 1.00 96.25 255 PRO A CA 1
ATOM 2040 C C . PRO A 1 255 ? 2.901 -3.021 -5.330 1.00 96.25 255 PRO A C 1
ATOM 2042 O O . PRO A 1 255 ? 3.822 -3.417 -4.610 1.00 96.25 255 PRO A O 1
ATOM 2045 N N . THR A 1 256 ? 2.264 -3.825 -6.178 1.00 96.62 256 THR A N 1
ATOM 2046 C CA . THR A 1 256 ? 2.506 -5.269 -6.255 1.00 96.62 256 THR A CA 1
ATOM 2047 C C . THR A 1 256 ? 3.474 -5.628 -7.375 1.00 96.62 256 THR A C 1
ATOM 2049 O O . THR A 1 256 ? 3.461 -4.981 -8.427 1.00 96.62 256 THR A O 1
ATOM 2052 N N . TYR A 1 257 ? 4.229 -6.710 -7.204 1.00 97.44 257 TYR A N 1
ATOM 2053 C CA . TYR A 1 257 ? 5.101 -7.261 -8.236 1.00 97.44 257 TYR A CA 1
ATOM 2054 C C . TYR A 1 257 ? 4.345 -7.734 -9.485 1.00 97.44 257 TYR A C 1
ATOM 2056 O O . TYR A 1 257 ? 3.145 -8.027 -9.468 1.00 97.44 257 TYR A O 1
ATOM 2064 N N . ILE A 1 258 ? 5.087 -7.821 -10.588 1.00 97.12 258 ILE A N 1
ATOM 2065 C CA . ILE A 1 258 ? 4.651 -8.383 -11.864 1.00 97.12 258 ILE A CA 1
ATOM 2066 C C . ILE A 1 258 ? 5.635 -9.486 -12.267 1.00 97.12 258 ILE A C 1
ATOM 2068 O O . ILE A 1 258 ? 6.843 -9.260 -12.385 1.00 97.12 258 ILE A O 1
ATOM 2072 N N . THR A 1 259 ? 5.132 -10.699 -12.487 1.00 96.94 259 THR A N 1
ATOM 2073 C CA . THR A 1 259 ? 5.944 -11.828 -12.955 1.00 96.94 259 THR A CA 1
ATOM 2074 C C . THR A 1 259 ? 6.571 -11.509 -14.314 1.00 96.94 259 THR A C 1
ATOM 2076 O O . THR A 1 259 ? 5.892 -11.024 -15.215 1.00 96.94 259 THR A O 1
ATOM 2079 N N . GLY A 1 260 ? 7.871 -11.783 -14.465 1.00 95.75 260 GLY A N 1
ATOM 2080 C CA . GLY A 1 260 ? 8.608 -11.523 -15.708 1.00 95.75 260 GLY A CA 1
ATOM 2081 C C . GLY A 1 260 ? 9.029 -10.064 -15.923 1.00 95.75 260 GLY A C 1
ATOM 2082 O O . GLY A 1 260 ? 9.569 -9.750 -16.978 1.00 95.75 260 GLY A O 1
ATOM 2083 N N . ALA A 1 261 ? 8.828 -9.177 -14.941 1.00 96.88 261 ALA A N 1
ATOM 2084 C CA . ALA A 1 261 ? 9.196 -7.762 -15.033 1.00 96.88 261 ALA A CA 1
ATOM 2085 C C . ALA A 1 261 ? 10.248 -7.364 -13.970 1.00 96.88 261 ALA A C 1
ATOM 2087 O O . ALA A 1 261 ? 9.939 -6.600 -13.054 1.00 96.88 261 ALA A O 1
ATOM 2088 N N . PRO A 1 262 ? 11.502 -7.856 -14.061 1.00 96.12 262 PRO A N 1
ATOM 2089 C CA . PRO A 1 262 ? 12.511 -7.673 -13.010 1.00 96.12 262 PRO A CA 1
ATOM 2090 C C . PRO A 1 262 ? 12.838 -6.200 -12.731 1.00 96.12 262 PRO A C 1
ATOM 2092 O O . PRO A 1 262 ? 12.918 -5.804 -11.574 1.00 96.12 262 PRO A O 1
ATOM 2095 N N . ILE A 1 263 ? 12.945 -5.365 -13.772 1.00 95.62 263 ILE A N 1
ATOM 2096 C CA . ILE A 1 263 ? 13.236 -3.927 -13.623 1.00 95.62 263 ILE A CA 1
ATOM 2097 C C . ILE A 1 263 ? 12.089 -3.203 -12.904 1.00 95.62 263 ILE A C 1
ATOM 2099 O O . ILE A 1 263 ? 12.324 -2.360 -12.043 1.00 95.62 263 ILE A O 1
ATOM 2103 N N . TYR A 1 264 ? 10.841 -3.544 -13.234 1.00 95.88 264 TYR A N 1
ATOM 2104 C CA . TYR A 1 264 ? 9.672 -2.990 -12.550 1.00 95.88 264 TYR A CA 1
ATOM 2105 C C . TYR A 1 264 ? 9.641 -3.430 -11.081 1.00 95.88 264 TYR A C 1
ATOM 2107 O O . TYR A 1 264 ? 9.436 -2.601 -10.202 1.00 95.88 264 TYR A O 1
ATOM 2115 N N . ASN A 1 265 ? 9.902 -4.709 -10.803 1.00 97.25 265 ASN A N 1
ATOM 2116 C CA . ASN A 1 265 ? 9.893 -5.233 -9.436 1.00 97.25 265 ASN A CA 1
ATOM 2117 C C . ASN A 1 265 ? 10.995 -4.615 -8.571 1.00 97.25 265 ASN A C 1
ATOM 2119 O O . ASN A 1 265 ? 10.732 -4.296 -7.418 1.00 97.25 265 ASN A O 1
ATOM 2123 N N . PHE A 1 266 ? 12.177 -4.357 -9.136 1.00 96.75 266 PHE A N 1
ATOM 2124 C CA . PHE A 1 266 ? 13.236 -3.616 -8.450 1.00 96.75 266 PHE A CA 1
ATOM 2125 C C . PHE A 1 266 ? 12.785 -2.198 -8.060 1.00 96.75 266 PHE A C 1
ATOM 2127 O O . PHE A 1 266 ? 13.002 -1.753 -6.934 1.00 96.75 266 PHE A O 1
ATOM 2134 N N . LYS A 1 267 ? 12.096 -1.491 -8.966 1.00 97.06 267 LYS A N 1
ATOM 2135 C CA . LYS A 1 267 ? 11.525 -0.169 -8.668 1.00 97.06 267 LYS A CA 1
ATOM 2136 C C . LYS A 1 267 ? 10.455 -0.230 -7.575 1.00 97.06 267 LYS A C 1
ATOM 2138 O O . LYS A 1 267 ? 10.456 0.617 -6.685 1.00 97.06 267 LYS A O 1
ATOM 2143 N N . VAL A 1 268 ? 9.573 -1.232 -7.631 1.00 97.12 268 VAL A N 1
ATOM 2144 C CA . VAL A 1 268 ? 8.571 -1.496 -6.586 1.00 97.12 268 VAL A CA 1
ATOM 2145 C C . VAL A 1 268 ? 9.252 -1.717 -5.239 1.00 97.12 268 VAL A C 1
ATOM 2147 O O . VAL A 1 268 ? 8.871 -1.082 -4.265 1.00 97.12 268 VAL A O 1
ATOM 2150 N N . GLU A 1 269 ? 10.281 -2.559 -5.178 1.00 97.38 269 GLU A N 1
ATOM 2151 C CA . GLU A 1 269 ? 11.016 -2.844 -3.944 1.00 97.38 269 GLU A CA 1
ATOM 2152 C C . GLU A 1 269 ? 11.662 -1.579 -3.359 1.00 97.38 269 GLU A C 1
ATOM 2154 O O . GLU A 1 269 ? 11.478 -1.276 -2.179 1.00 97.38 269 GLU A O 1
ATOM 2159 N N . MET A 1 270 ? 12.343 -0.783 -4.192 1.00 96.81 270 MET A N 1
ATOM 2160 C CA . MET A 1 270 ? 12.946 0.480 -3.762 1.00 96.81 270 MET A CA 1
ATOM 2161 C C . MET A 1 270 ? 11.898 1.456 -3.212 1.00 96.81 270 MET A C 1
ATOM 2163 O O . MET A 1 270 ? 12.088 2.030 -2.139 1.00 96.81 270 MET A O 1
ATOM 2167 N N . PHE A 1 271 ? 10.778 1.632 -3.917 1.00 97.50 271 PHE A N 1
ATOM 2168 C CA . PHE A 1 271 ? 9.685 2.490 -3.460 1.00 97.50 271 PHE A CA 1
ATOM 2169 C C . PHE A 1 271 ? 9.070 1.991 -2.149 1.00 97.50 271 PHE A C 1
ATOM 2171 O O . PHE A 1 271 ? 8.885 2.783 -1.225 1.00 97.50 271 PHE A O 1
ATOM 2178 N N . ASN A 1 272 ? 8.801 0.688 -2.039 1.00 97.62 272 ASN A N 1
ATOM 2179 C CA . ASN A 1 272 ? 8.197 0.076 -0.858 1.00 97.62 272 ASN A CA 1
ATOM 2180 C C . ASN A 1 272 ? 9.078 0.261 0.379 1.00 97.62 272 ASN A C 1
ATOM 2182 O O . ASN A 1 272 ? 8.570 0.645 1.430 1.00 97.62 272 ASN A O 1
ATOM 2186 N N . ASN A 1 273 ? 10.391 0.057 0.246 1.00 97.62 273 ASN A N 1
ATOM 2187 C CA . ASN A 1 273 ? 11.342 0.237 1.342 1.00 97.62 273 ASN A CA 1
ATOM 2188 C C . ASN A 1 273 ? 11.393 1.694 1.815 1.00 97.62 273 ASN A C 1
ATOM 2190 O O . ASN A 1 273 ? 11.308 1.960 3.014 1.00 97.62 273 ASN A O 1
ATOM 2194 N N . LEU A 1 274 ? 11.477 2.650 0.884 1.00 97.75 274 LEU A N 1
ATOM 2195 C CA . LEU A 1 274 ? 11.489 4.075 1.226 1.00 97.75 274 LEU A CA 1
ATOM 2196 C C . LEU A 1 274 ? 10.178 4.513 1.892 1.00 97.75 274 LEU A C 1
ATOM 2198 O O . LEU A 1 274 ? 10.200 5.232 2.890 1.00 97.75 274 LEU A O 1
ATOM 2202 N N . LEU A 1 275 ? 9.039 4.065 1.362 1.00 97.69 275 LEU A N 1
ATOM 2203 C CA . LEU A 1 275 ? 7.720 4.393 1.892 1.00 97.69 275 LEU A CA 1
ATOM 2204 C C . LEU A 1 275 ? 7.493 3.769 3.274 1.00 97.69 275 LEU A C 1
ATOM 2206 O O . LEU A 1 275 ? 6.919 4.417 4.149 1.00 97.69 275 LEU A O 1
ATOM 2210 N N . HIS A 1 276 ? 7.962 2.538 3.485 1.00 98.06 276 HIS A N 1
ATOM 2211 C CA . HIS A 1 276 ? 7.912 1.863 4.777 1.00 98.06 276 HIS A CA 1
ATOM 2212 C C . HIS A 1 276 ? 8.690 2.638 5.843 1.00 98.06 276 HIS A C 1
ATOM 2214 O O . HIS A 1 276 ? 8.128 2.962 6.891 1.00 98.06 276 HIS A O 1
ATOM 2220 N N . LEU A 1 277 ? 9.948 2.986 5.545 1.00 98.06 277 LEU A N 1
ATOM 2221 C CA . LEU A 1 277 ? 10.804 3.758 6.445 1.00 98.06 277 LEU A CA 1
ATOM 2222 C C . LEU A 1 277 ? 10.177 5.116 6.778 1.00 98.06 277 LEU A C 1
ATOM 2224 O O . LEU A 1 277 ? 10.046 5.458 7.951 1.00 98.06 277 LEU A O 1
ATOM 2228 N N . ASP A 1 278 ? 9.720 5.862 5.769 1.00 98.38 278 ASP A N 1
ATOM 2229 C CA . ASP A 1 278 ? 9.110 7.178 5.982 1.00 98.38 278 ASP A CA 1
ATOM 2230 C C . ASP A 1 278 ? 7.808 7.096 6.798 1.00 98.38 278 ASP A C 1
ATOM 2232 O O . ASP A 1 278 ? 7.613 7.896 7.719 1.00 98.38 278 ASP A O 1
ATOM 2236 N N . SER A 1 279 ? 6.953 6.103 6.524 1.00 97.31 279 SER A N 1
ATOM 2237 C CA . SER A 1 279 ? 5.708 5.876 7.274 1.00 97.31 279 SER A CA 1
ATOM 2238 C C . SER A 1 279 ? 5.983 5.543 8.740 1.00 97.31 279 SER A C 1
ATOM 2240 O O . SER A 1 279 ? 5.327 6.091 9.625 1.00 97.31 279 SER A O 1
ATOM 2242 N N . GLN A 1 280 ? 6.979 4.696 9.018 1.00 96.44 280 GLN A N 1
ATOM 2243 C CA . GLN A 1 280 ? 7.372 4.342 10.384 1.00 96.44 280 GLN A CA 1
ATOM 2244 C C . GLN A 1 280 ? 8.004 5.515 11.137 1.00 96.44 280 GLN A C 1
ATOM 2246 O O . GLN A 1 280 ? 7.662 5.760 12.293 1.00 96.44 280 GLN A O 1
ATOM 2251 N N . SER A 1 281 ? 8.910 6.261 10.497 1.00 97.44 281 SER A N 1
ATOM 2252 C CA . SER A 1 281 ? 9.578 7.397 11.140 1.00 97.44 281 SER A CA 1
ATOM 2253 C C . SER A 1 281 ? 8.603 8.522 11.489 1.00 97.44 281 SER A C 1
ATOM 2255 O O . SER A 1 281 ? 8.742 9.152 12.535 1.00 97.44 281 SER A O 1
ATOM 2257 N N . ASN A 1 282 ? 7.596 8.763 10.643 1.00 97.50 282 ASN A N 1
ATOM 2258 C CA . ASN A 1 282 ? 6.685 9.900 10.793 1.00 97.50 282 ASN A CA 1
ATOM 2259 C C . ASN A 1 282 ? 5.302 9.526 11.357 1.00 97.50 282 ASN A C 1
ATOM 2261 O O . ASN A 1 282 ? 4.543 10.418 11.723 1.00 97.50 282 ASN A O 1
ATOM 2265 N N . ASN A 1 283 ? 4.975 8.234 11.469 1.00 95.75 283 ASN A N 1
ATOM 2266 C CA . ASN A 1 283 ? 3.750 7.710 12.088 1.00 95.75 283 ASN A CA 1
ATOM 2267 C C . ASN A 1 283 ? 2.427 8.292 11.538 1.00 95.75 283 ASN A C 1
ATOM 2269 O O . ASN A 1 283 ? 1.468 8.443 12.295 1.00 95.75 283 ASN A O 1
ATOM 2273 N N . TYR A 1 284 ? 2.357 8.613 10.241 1.00 97.19 284 TYR A N 1
ATOM 2274 C CA . TYR A 1 284 ? 1.130 9.131 9.607 1.00 97.19 284 TYR A CA 1
ATOM 2275 C C . TYR A 1 284 ? 0.218 8.036 9.038 1.00 97.19 284 TYR A C 1
ATOM 2277 O O . TYR A 1 284 ? -0.948 8.294 8.757 1.00 97.19 284 TYR A O 1
ATOM 2285 N N . ALA A 1 285 ? 0.735 6.822 8.838 1.00 97.88 285 ALA A N 1
ATOM 2286 C CA . ALA A 1 285 ? -0.035 5.701 8.313 1.00 97.88 285 ALA A CA 1
ATOM 2287 C C . ALA A 1 285 ? 0.597 4.352 8.678 1.00 97.88 285 ALA A C 1
ATOM 2289 O O . ALA A 1 285 ? 1.802 4.245 8.916 1.00 97.88 285 ALA A O 1
ATOM 2290 N N . PHE A 1 286 ? -0.222 3.304 8.662 1.00 97.88 286 PHE A N 1
ATOM 2291 C CA . PHE A 1 286 ? 0.211 1.917 8.725 1.00 97.88 286 PHE A CA 1
ATOM 2292 C C . PHE A 1 286 ? 0.655 1.452 7.340 1.00 97.88 286 PHE A C 1
ATOM 2294 O O . PHE A 1 286 ? -0.123 1.464 6.389 1.00 97.88 286 PHE A O 1
ATOM 2301 N N . PHE A 1 287 ? 1.900 1.002 7.224 1.00 98.25 287 PHE A N 1
ATOM 2302 C CA . PHE A 1 287 ? 2.390 0.393 5.994 1.00 98.25 287 PHE A CA 1
ATOM 2303 C C . PHE A 1 287 ? 1.975 -1.081 5.922 1.00 98.25 287 PHE A C 1
ATOM 2305 O O . PHE A 1 287 ? 2.266 -1.857 6.835 1.00 98.25 287 PHE A O 1
ATOM 2312 N N . PHE A 1 288 ? 1.334 -1.477 4.824 1.00 98.12 288 PHE A N 1
ATOM 2313 C CA . PHE A 1 288 ? 0.961 -2.856 4.535 1.00 98.12 288 PHE A CA 1
ATOM 2314 C C . PHE A 1 288 ? 1.691 -3.353 3.283 1.00 98.12 288 PHE A C 1
ATOM 2316 O O . PHE A 1 288 ? 1.435 -2.894 2.165 1.00 98.12 288 PHE A O 1
ATOM 2323 N N . ASP A 1 289 ? 2.582 -4.329 3.470 1.00 97.12 289 ASP A N 1
ATOM 2324 C CA . ASP A 1 289 ? 3.272 -4.985 2.362 1.00 97.12 289 ASP A CA 1
ATOM 2325 C C . ASP A 1 289 ? 2.330 -5.953 1.633 1.00 97.12 289 ASP A C 1
ATOM 2327 O O . ASP A 1 289 ? 2.045 -7.068 2.087 1.00 97.12 289 ASP A O 1
ATOM 2331 N N . THR A 1 290 ? 1.855 -5.513 0.471 1.00 97.38 290 THR A N 1
ATOM 2332 C CA . THR A 1 290 ? 0.973 -6.286 -0.408 1.00 97.38 290 THR A CA 1
ATOM 2333 C C . THR A 1 290 ? 1.670 -7.474 -1.060 1.00 97.38 290 THR A C 1
ATOM 2335 O O . THR A 1 290 ? 0.978 -8.385 -1.507 1.00 97.38 290 THR A O 1
ATOM 2338 N N . ASN A 1 291 ? 3.007 -7.494 -1.099 1.00 97.56 291 ASN A N 1
ATOM 2339 C CA . ASN A 1 291 ? 3.789 -8.558 -1.726 1.00 97.56 291 ASN A CA 1
ATOM 2340 C C . ASN A 1 291 ? 4.106 -9.707 -0.770 1.00 97.56 291 ASN A C 1
ATOM 2342 O O . ASN A 1 291 ? 4.409 -10.817 -1.215 1.00 97.56 291 ASN A O 1
ATOM 2346 N N . ARG A 1 292 ? 4.011 -9.462 0.540 1.00 95.88 292 ARG A N 1
ATOM 2347 C CA . ARG A 1 292 ? 4.230 -10.483 1.562 1.00 95.88 292 ARG A CA 1
ATOM 2348 C C . ARG A 1 292 ? 3.216 -11.621 1.399 1.00 95.88 292 ARG A C 1
ATOM 2350 O O . ARG A 1 292 ? 2.026 -11.370 1.237 1.00 95.88 292 ARG A O 1
ATOM 2357 N N . ASP A 1 293 ? 3.690 -12.860 1.497 1.00 95.31 293 ASP A N 1
ATOM 2358 C CA . ASP A 1 293 ? 2.893 -14.098 1.434 1.00 95.31 293 ASP A CA 1
ATOM 2359 C C . ASP A 1 293 ? 2.168 -14.360 0.095 1.00 95.31 293 ASP A C 1
ATOM 2361 O O . ASP A 1 293 ? 1.261 -15.193 0.037 1.00 95.31 293 ASP A O 1
ATOM 2365 N N . LEU A 1 294 ? 2.562 -13.691 -0.996 1.00 96.06 294 LEU A N 1
ATOM 2366 C CA . LEU A 1 294 ? 2.068 -14.025 -2.333 1.00 96.06 294 LEU A CA 1
ATOM 2367 C C . LEU A 1 294 ? 2.813 -15.227 -2.917 1.00 96.06 294 LEU A C 1
ATOM 2369 O O . LEU A 1 294 ? 4.043 -15.276 -2.931 1.00 96.06 294 LEU A O 1
ATOM 2373 N N . THR A 1 295 ? 2.061 -16.173 -3.470 1.00 97.06 295 THR A N 1
ATOM 2374 C CA . THR A 1 295 ? 2.592 -17.365 -4.142 1.00 97.06 295 THR A CA 1
ATOM 2375 C C . THR A 1 295 ? 2.458 -17.254 -5.667 1.00 97.06 295 THR A C 1
ATOM 2377 O O . THR A 1 295 ? 1.642 -16.471 -6.157 1.00 97.06 295 THR A O 1
ATOM 2380 N N . PRO A 1 296 ? 3.231 -18.017 -6.466 1.00 96.62 296 PRO A N 1
ATOM 2381 C CA . PRO A 1 296 ? 3.192 -17.918 -7.930 1.00 96.62 296 PRO A CA 1
ATOM 2382 C C . PRO A 1 296 ? 1.800 -18.109 -8.562 1.00 96.62 296 PRO A C 1
ATOM 2384 O O . PRO A 1 296 ? 1.481 -17.451 -9.548 1.00 96.62 296 PRO A O 1
ATOM 2387 N N . ASP A 1 297 ? 0.940 -18.949 -7.980 1.00 97.62 297 ASP A N 1
ATOM 2388 C CA . ASP A 1 297 ? -0.442 -19.183 -8.430 1.00 97.62 297 ASP A CA 1
ATOM 2389 C C . ASP A 1 297 ? -1.387 -17.991 -8.177 1.00 97.62 297 ASP A C 1
ATOM 2391 O O . ASP A 1 297 ? -2.485 -17.925 -8.734 1.00 97.62 297 ASP A O 1
ATOM 2395 N N . MET A 1 298 ? -0.960 -17.010 -7.379 1.00 97.88 298 MET A N 1
ATOM 2396 C CA . MET A 1 298 ? -1.678 -15.753 -7.148 1.00 97.88 298 MET A CA 1
ATOM 2397 C C . MET A 1 298 ? -1.410 -14.698 -8.229 1.00 97.88 298 MET A C 1
ATOM 2399 O O . MET A 1 298 ? -2.014 -13.620 -8.208 1.00 97.88 298 MET A O 1
ATOM 2403 N N . PHE A 1 299 ? -0.567 -15.014 -9.211 1.00 97.62 299 PHE A N 1
ATOM 2404 C CA . PHE A 1 299 ? -0.318 -14.185 -10.382 1.00 97.62 299 PHE A CA 1
ATOM 2405 C C . PHE A 1 299 ? -1.021 -14.762 -11.614 1.00 97.62 299 PHE A C 1
ATOM 2407 O O . PHE A 1 299 ? -1.285 -15.955 -11.745 1.00 97.62 299 PHE A O 1
ATOM 2414 N N . SER A 1 300 ? -1.420 -13.883 -12.521 1.00 96.62 300 SER A N 1
ATOM 2415 C CA . SER A 1 300 ? -2.000 -14.251 -13.807 1.00 96.62 300 SER A CA 1
ATOM 2416 C C . SER A 1 300 ? -0.895 -14.733 -14.738 1.00 96.62 300 SER A C 1
ATOM 2418 O O . SER A 1 300 ? -0.004 -13.954 -15.066 1.00 96.62 300 SER A O 1
ATOM 2420 N N . TYR A 1 301 ? -0.995 -15.960 -15.250 1.00 95.56 301 TYR A N 1
ATOM 2421 C CA . TYR A 1 301 ? -0.066 -16.458 -16.273 1.00 95.56 301 TYR A CA 1
ATOM 2422 C C . TYR A 1 301 ? -0.035 -15.577 -17.532 1.00 95.56 301 TYR A C 1
ATOM 2424 O O . TYR A 1 301 ? 1.006 -15.443 -18.162 1.00 95.56 301 TYR A O 1
ATOM 2432 N N . ALA A 1 302 ? -1.162 -14.946 -17.884 1.00 96.38 302 ALA A N 1
ATOM 2433 C CA . ALA A 1 302 ? -1.278 -14.147 -19.103 1.00 96.38 302 ALA A CA 1
ATOM 2434 C C . ALA A 1 302 ? -0.665 -12.744 -18.982 1.00 96.38 302 ALA A C 1
ATOM 2436 O O . ALA A 1 302 ? -0.231 -12.174 -19.975 1.00 96.38 302 ALA A O 1
ATOM 2437 N N . THR A 1 303 ? -0.681 -12.150 -17.786 1.00 95.62 303 THR A N 1
ATOM 2438 C CA . THR A 1 303 ? -0.290 -10.740 -17.601 1.00 95.62 303 THR A CA 1
ATOM 2439 C C . THR A 1 303 ? 0.830 -10.540 -16.590 1.00 95.62 303 THR A C 1
ATOM 2441 O O . THR A 1 303 ? 1.283 -9.412 -16.419 1.00 95.62 303 THR A O 1
ATOM 2444 N N . GLY A 1 304 ? 1.213 -11.584 -15.853 1.00 96.62 304 GLY A N 1
ATOM 2445 C CA . GLY A 1 304 ? 2.132 -11.521 -14.717 1.00 96.62 304 GLY A CA 1
ATOM 2446 C C . GLY A 1 304 ? 1.611 -10.723 -13.517 1.00 96.62 304 GLY A C 1
ATOM 2447 O O . G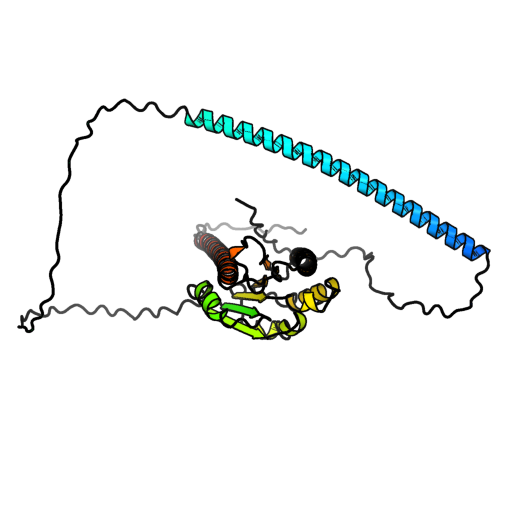LY A 1 304 ? 2.267 -10.691 -12.486 1.00 96.62 304 GLY A O 1
ATOM 2448 N N . LYS A 1 305 ? 0.451 -10.061 -13.613 1.00 96.00 305 LYS A N 1
ATOM 2449 C CA . LYS A 1 305 ? -0.128 -9.249 -12.530 1.00 96.00 305 LYS A CA 1
ATOM 2450 C C . LYS A 1 305 ? -0.863 -10.126 -11.526 1.00 96.00 305 LYS A C 1
ATOM 2452 O O . LYS A 1 305 ? -1.378 -11.178 -11.900 1.00 96.00 305 LYS A O 1
ATOM 2457 N N . ILE A 1 306 ? -1.030 -9.635 -10.297 1.00 96.00 306 ILE A N 1
ATOM 2458 C CA . ILE A 1 306 ? -1.885 -10.290 -9.300 1.00 96.00 306 ILE A CA 1
ATOM 2459 C C . ILE A 1 306 ? -3.277 -10.580 -9.878 1.00 96.00 306 ILE A C 1
ATOM 2461 O O . ILE A 1 306 ? -3.921 -9.709 -10.481 1.00 96.00 306 ILE A O 1
ATOM 2465 N N . ASN A 1 307 ? -3.716 -11.823 -9.685 1.00 95.81 307 ASN A N 1
ATOM 2466 C CA . ASN A 1 307 ? -5.018 -12.326 -10.089 1.00 95.81 307 ASN A CA 1
ATOM 2467 C C . ASN A 1 307 ? -6.055 -12.194 -8.951 1.00 95.81 307 ASN A C 1
ATOM 2469 O O . ASN A 1 307 ? -5.805 -11.614 -7.893 1.00 95.81 307 ASN A O 1
ATOM 2473 N N . ARG A 1 308 ? -7.263 -12.728 -9.162 1.00 96.06 308 ARG A N 1
ATOM 2474 C CA . ARG A 1 308 ? -8.350 -12.652 -8.173 1.00 96.06 308 ARG A CA 1
ATOM 2475 C C . ARG A 1 308 ? -8.002 -13.339 -6.845 1.00 96.06 308 ARG A C 1
ATOM 2477 O O . ARG A 1 308 ? -8.418 -12.847 -5.800 1.00 96.06 308 ARG A O 1
ATOM 2484 N N . SER A 1 309 ? -7.269 -14.453 -6.887 1.00 97.12 309 SER A N 1
ATOM 2485 C CA . SER A 1 309 ? -6.852 -15.202 -5.696 1.00 97.12 309 SER A CA 1
ATOM 2486 C C . SER A 1 309 ? -5.891 -14.377 -4.840 1.00 97.12 309 SER A C 1
ATOM 2488 O O . SER A 1 309 ? -6.136 -14.197 -3.649 1.00 97.12 309 SER A O 1
ATOM 2490 N N . GLY A 1 310 ? -4.873 -13.770 -5.460 1.00 97.25 310 GLY A N 1
ATOM 2491 C CA . GLY A 1 310 ? -3.927 -12.909 -4.746 1.00 97.25 310 GLY A CA 1
ATOM 2492 C C . GLY A 1 310 ? -4.576 -11.667 -4.141 1.00 97.25 310 GLY A C 1
ATOM 2493 O O . GLY A 1 310 ? -4.369 -11.381 -2.966 1.00 97.25 310 GLY A O 1
ATOM 2494 N N . MET A 1 311 ? -5.455 -10.977 -4.879 1.00 96.44 311 MET A N 1
ATOM 2495 C CA . MET A 1 311 ? -6.194 -9.840 -4.306 1.00 96.44 311 MET A CA 1
ATOM 2496 C C . MET A 1 311 ? -7.090 -10.260 -3.135 1.00 96.44 311 MET A C 1
ATOM 2498 O O . MET A 1 311 ? -7.183 -9.534 -2.148 1.00 96.44 311 MET A O 1
ATOM 2502 N N . LYS A 1 312 ? -7.737 -11.432 -3.216 1.00 97.19 312 LYS A N 1
ATOM 2503 C CA . LYS A 1 312 ? -8.531 -11.978 -2.106 1.00 97.19 312 LYS A CA 1
ATOM 2504 C C . LYS A 1 312 ? -7.655 -12.228 -0.878 1.00 97.19 312 LYS A C 1
ATOM 2506 O O . LYS A 1 312 ? -8.054 -11.884 0.229 1.00 97.19 312 LYS A O 1
ATOM 2511 N N . ASN A 1 313 ? -6.470 -12.806 -1.075 1.00 97.69 313 ASN A N 1
ATOM 2512 C CA . ASN A 1 313 ? -5.510 -13.036 -0.001 1.00 97.69 313 ASN A CA 1
ATOM 2513 C C . ASN A 1 313 ? -5.098 -11.715 0.678 1.00 97.69 313 ASN A C 1
ATOM 2515 O O . ASN A 1 313 ? -5.176 -11.619 1.901 1.00 97.69 313 ASN A O 1
ATOM 2519 N N . ILE A 1 314 ? -4.774 -10.681 -0.108 1.00 97.62 314 ILE A N 1
ATOM 2520 C CA . ILE A 1 314 ? -4.429 -9.345 0.401 1.00 97.62 314 ILE A CA 1
ATOM 2521 C C . ILE A 1 314 ? -5.566 -8.769 1.257 1.00 97.62 314 ILE A C 1
ATOM 2523 O O . ILE A 1 314 ? -5.333 -8.410 2.410 1.00 97.62 314 ILE A O 1
ATOM 2527 N N . TYR A 1 315 ? -6.801 -8.725 0.744 1.00 97.75 315 TYR A N 1
ATOM 2528 C CA . TYR A 1 315 ? -7.931 -8.175 1.505 1.00 97.75 315 TYR A CA 1
ATOM 2529 C C . TYR A 1 315 ? -8.224 -8.958 2.786 1.00 97.75 315 TYR A C 1
ATOM 2531 O O . TYR A 1 315 ? -8.481 -8.348 3.821 1.00 97.75 315 TYR A O 1
ATOM 2539 N N . ASN A 1 316 ? -8.127 -10.288 2.752 1.00 97.75 316 ASN A N 1
ATOM 2540 C CA . ASN A 1 316 ? -8.322 -11.116 3.941 1.00 97.75 316 ASN A CA 1
ATOM 2541 C C . ASN A 1 316 ? -7.271 -10.830 5.021 1.00 97.75 316 ASN A C 1
ATOM 2543 O O . ASN A 1 316 ? -7.606 -10.785 6.202 1.00 97.75 316 ASN A O 1
ATOM 2547 N N . ARG A 1 317 ? -6.011 -10.607 4.629 1.00 98.00 317 ARG A N 1
ATOM 2548 C CA . ARG A 1 317 ? -4.927 -10.260 5.561 1.00 98.00 317 ARG A CA 1
ATOM 2549 C C . ARG A 1 317 ? -5.126 -8.870 6.160 1.00 98.00 317 ARG A C 1
ATOM 2551 O O . ARG A 1 317 ? -5.010 -8.715 7.371 1.00 98.00 317 ARG A O 1
ATOM 2558 N N . ILE A 1 318 ? -5.501 -7.884 5.343 1.00 98.12 318 ILE A N 1
ATOM 2559 C CA . ILE A 1 318 ? -5.853 -6.544 5.838 1.00 98.12 318 ILE A CA 1
ATOM 2560 C C . ILE A 1 318 ? -7.031 -6.636 6.816 1.00 98.12 318 ILE A C 1
ATOM 2562 O O . ILE A 1 318 ? -6.972 -6.072 7.906 1.00 98.12 318 ILE A O 1
ATOM 2566 N N . SER A 1 319 ? -8.078 -7.388 6.465 1.00 97.81 319 SER A N 1
ATOM 2567 C CA . SER A 1 319 ? -9.240 -7.589 7.330 1.00 97.81 319 SER A CA 1
ATOM 2568 C C . SER A 1 319 ? -8.869 -8.233 8.667 1.00 97.81 319 SER A C 1
ATOM 2570 O O . SER A 1 319 ? -9.295 -7.744 9.711 1.00 97.81 319 SER A O 1
ATOM 2572 N N . ALA A 1 320 ? -8.042 -9.282 8.659 1.00 97.75 320 ALA A N 1
ATOM 2573 C CA . ALA A 1 320 ? -7.572 -9.934 9.879 1.00 97.75 320 ALA A CA 1
ATOM 2574 C C . ALA A 1 320 ? -6.793 -8.968 10.788 1.00 97.75 320 ALA A C 1
ATOM 2576 O O . ALA A 1 320 ? -7.019 -8.954 12.000 1.00 97.75 320 ALA A O 1
ATOM 2577 N N . ASN A 1 321 ? -5.941 -8.117 10.208 1.00 97.38 321 ASN A N 1
ATOM 2578 C CA . ASN A 1 321 ? -5.204 -7.102 10.960 1.00 97.38 321 ASN A CA 1
ATOM 2579 C C . ASN A 1 321 ? -6.149 -6.069 11.587 1.00 97.38 321 ASN A C 1
ATOM 2581 O O . ASN A 1 321 ? -6.018 -5.776 12.770 1.00 97.38 321 ASN A O 1
ATOM 2585 N N . ILE A 1 322 ? -7.133 -5.573 10.828 1.00 97.50 322 ILE A N 1
ATOM 2586 C CA . ILE A 1 322 ? -8.138 -4.629 11.339 1.00 97.50 322 ILE A CA 1
ATOM 2587 C C . ILE A 1 322 ? -8.952 -5.260 12.477 1.00 97.50 322 ILE A C 1
ATOM 2589 O O . ILE A 1 322 ? -9.154 -4.626 13.506 1.00 97.50 322 ILE A O 1
ATOM 2593 N N . LYS A 1 323 ? -9.410 -6.510 12.325 1.00 96.19 323 LYS A N 1
ATOM 2594 C CA . LYS A 1 323 ? -10.156 -7.216 13.383 1.00 96.19 323 LYS A CA 1
ATOM 2595 C C . LYS A 1 323 ? -9.332 -7.335 14.664 1.00 96.19 323 LYS A C 1
ATOM 2597 O O . LYS A 1 323 ? -9.836 -7.016 15.733 1.00 96.19 323 LYS A O 1
ATOM 2602 N N . THR A 1 324 ? -8.065 -7.722 14.533 1.00 96.44 324 THR A N 1
ATOM 2603 C CA . THR A 1 324 ? -7.141 -7.838 15.669 1.00 96.44 324 THR A CA 1
ATOM 2604 C C . THR A 1 324 ? -6.965 -6.496 16.385 1.00 96.44 324 THR A C 1
ATOM 2606 O O . THR A 1 324 ? -7.034 -6.436 17.608 1.00 96.44 324 THR A O 1
ATOM 2609 N N . ASP A 1 325 ? -6.780 -5.410 15.633 1.00 95.06 325 ASP A N 1
ATOM 2610 C CA . ASP A 1 325 ? -6.619 -4.062 16.191 1.00 95.06 325 ASP A CA 1
ATOM 2611 C C . ASP A 1 325 ? -7.883 -3.593 16.935 1.00 95.06 325 ASP A C 1
ATOM 2613 O O . ASP A 1 325 ? -7.817 -3.118 18.069 1.00 95.06 325 ASP A O 1
ATOM 2617 N N . LEU A 1 326 ? -9.061 -3.831 16.352 1.00 93.56 326 LEU A N 1
ATOM 2618 C CA . LEU A 1 326 ? -10.348 -3.519 16.976 1.00 93.56 326 LEU A CA 1
ATOM 2619 C C . LEU A 1 326 ? -10.614 -4.337 18.248 1.00 93.56 326 LEU A C 1
ATOM 2621 O O . LEU A 1 326 ? -11.176 -3.816 19.211 1.00 93.56 326 LEU A O 1
ATOM 2625 N N . GLU A 1 327 ? -10.230 -5.613 18.276 1.00 93.75 327 GLU A N 1
ATOM 2626 C CA . GLU A 1 327 ? -10.343 -6.464 19.467 1.00 93.75 327 GLU A CA 1
ATOM 2627 C C . GLU A 1 327 ? -9.467 -5.947 20.613 1.00 93.75 327 GLU A C 1
ATOM 2629 O O . GLU A 1 327 ? -9.939 -5.852 21.748 1.00 93.75 327 GLU A O 1
ATOM 2634 N N . LEU A 1 328 ? -8.229 -5.543 20.314 1.00 92.19 328 LEU A N 1
ATOM 2635 C CA . LEU A 1 328 ? -7.319 -4.950 21.296 1.00 92.19 328 LEU A CA 1
ATOM 2636 C C . LEU A 1 328 ? -7.859 -3.629 21.854 1.00 92.19 328 LEU A C 1
ATOM 2638 O O . LEU A 1 328 ? -7.715 -3.359 23.048 1.00 92.19 328 LEU A O 1
ATOM 2642 N N . TYR A 1 329 ? -8.506 -2.820 21.011 1.00 88.06 329 TYR A N 1
ATOM 2643 C CA . TYR A 1 329 ? -9.107 -1.560 21.439 1.00 88.06 329 TYR A CA 1
ATOM 2644 C C . TYR A 1 329 ? -10.259 -1.786 22.427 1.00 88.06 329 TYR A C 1
ATOM 2646 O O . TYR A 1 329 ? -10.291 -1.181 23.497 1.00 88.06 329 TYR A O 1
ATOM 2654 N N . ASN A 1 330 ? -11.158 -2.725 22.117 1.00 86.56 330 ASN A N 1
ATOM 2655 C CA . ASN A 1 330 ? -12.294 -3.045 22.986 1.00 86.56 330 ASN A CA 1
ATOM 2656 C C . ASN A 1 330 ? -11.848 -3.601 24.351 1.00 86.56 330 ASN A C 1
ATOM 2658 O O . ASN A 1 330 ? -12.426 -3.246 25.375 1.00 86.56 330 ASN A O 1
ATOM 2662 N N . GLN A 1 331 ? -10.795 -4.426 24.386 1.00 87.31 331 GLN A N 1
ATOM 2663 C CA . GLN A 1 331 ? -10.253 -4.958 25.643 1.00 87.31 331 GLN A CA 1
ATOM 2664 C C . GLN A 1 331 ? -9.670 -3.857 26.543 1.00 87.31 331 GLN A C 1
ATOM 2666 O O . GLN A 1 331 ? -9.796 -3.922 27.767 1.00 87.31 331 GLN A O 1
ATOM 2671 N N . ALA A 1 332 ? -9.047 -2.829 25.958 1.00 82.75 332 ALA A N 1
ATOM 2672 C CA . ALA A 1 332 ? -8.487 -1.718 26.723 1.00 82.75 332 ALA A CA 1
ATOM 2673 C C . ALA A 1 332 ? -9.578 -0.873 27.408 1.00 82.75 332 ALA A C 1
ATOM 2675 O O . ALA A 1 332 ? -9.408 -0.477 28.563 1.00 82.75 332 ALA A O 1
ATOM 2676 N N . ASP A 1 333 ? -10.705 -0.644 26.729 1.00 78.25 333 ASP A N 1
ATOM 2677 C CA . ASP A 1 333 ? -11.827 0.132 27.273 1.00 78.25 333 ASP A CA 1
ATOM 2678 C C . ASP A 1 333 ? -12.562 -0.613 28.404 1.00 78.25 333 ASP A C 1
ATOM 2680 O O . ASP A 1 333 ? -13.023 0.003 29.371 1.00 78.25 333 ASP A O 1
ATOM 2684 N N . GLU A 1 334 ? -12.655 -1.944 28.331 1.00 79.38 334 GLU A N 1
ATOM 2685 C CA . GLU A 1 334 ? -13.238 -2.757 29.407 1.00 79.38 334 GLU A CA 1
ATOM 2686 C C . GLU A 1 334 ? -12.396 -2.701 30.693 1.00 79.38 334 GLU A C 1
ATOM 2688 O O . GLU A 1 334 ? -12.946 -2.556 31.791 1.00 79.38 334 GLU A O 1
ATOM 2693 N N . HIS A 1 335 ? -11.065 -2.728 30.573 1.00 73.50 335 HIS A N 1
ATOM 2694 C CA . HIS A 1 335 ? -10.169 -2.614 31.724 1.00 73.50 335 HIS A CA 1
ATOM 2695 C C . HIS A 1 335 ? -10.279 -1.253 32.430 1.00 73.50 335 HIS A C 1
ATOM 2697 O O . HIS A 1 335 ? -10.382 -1.227 33.661 1.00 73.50 335 HIS A O 1
ATOM 2703 N N . ASP A 1 336 ? -10.353 -0.142 31.689 1.00 72.12 336 ASP A N 1
ATOM 2704 C CA . ASP A 1 336 ? -10.498 1.201 32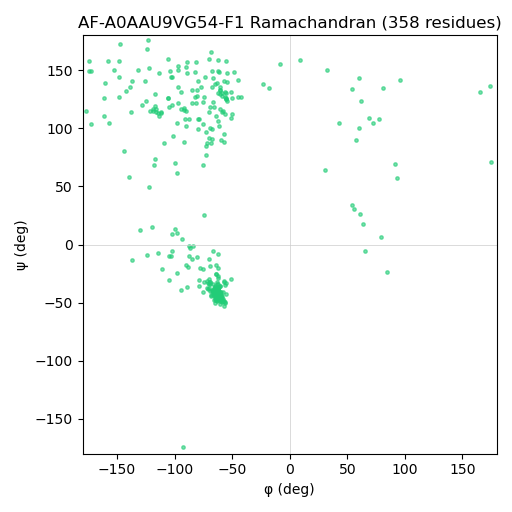.277 1.00 72.12 336 ASP A CA 1
ATOM 2705 C C . ASP A 1 336 ? -11.851 1.387 32.987 1.00 72.12 336 ASP A C 1
ATOM 2707 O O . ASP A 1 336 ? -11.938 2.051 34.026 1.00 72.12 336 ASP A O 1
ATOM 2711 N N . ASN A 1 337 ? -12.917 0.768 32.473 1.00 69.44 337 ASN A N 1
ATOM 2712 C CA . ASN A 1 337 ? -14.232 0.819 33.114 1.00 69.44 337 ASN A CA 1
ATOM 2713 C C . ASN A 1 337 ? -14.320 -0.074 34.362 1.00 69.44 337 ASN A C 1
ATOM 2715 O O . ASN A 1 337 ? -14.990 0.297 35.329 1.00 69.44 337 ASN A O 1
ATOM 2719 N N . SER A 1 338 ? -13.610 -1.208 34.390 1.00 70.38 338 SER A N 1
ATOM 2720 C CA . SER A 1 338 ? -13.552 -2.068 35.581 1.00 70.38 338 SER A CA 1
ATOM 2721 C C . SER A 1 338 ? -12.886 -1.369 36.775 1.00 70.38 338 SER A C 1
ATOM 2723 O O . SER A 1 338 ? -13.393 -1.455 37.893 1.00 70.38 338 SER A O 1
ATOM 2725 N N . PHE A 1 339 ? -11.830 -0.582 36.529 1.00 62.31 339 PHE A N 1
ATOM 2726 C CA . PHE A 1 339 ? -11.133 0.190 37.563 1.00 62.31 339 PHE A CA 1
ATOM 2727 C C . PHE A 1 339 ? -11.968 1.353 38.111 1.00 62.31 339 PHE A C 1
ATOM 2729 O O . PHE A 1 339 ? -11.894 1.668 39.299 1.00 62.31 339 PHE A O 1
ATOM 2736 N N . LYS A 1 340 ? -12.793 1.993 37.272 1.00 61.38 340 LYS A N 1
ATOM 2737 C CA . LYS A 1 340 ? -13.674 3.082 37.726 1.00 61.38 340 LYS A CA 1
ATOM 2738 C C . LYS A 1 340 ? -14.830 2.582 38.592 1.00 61.38 340 LYS A C 1
ATOM 2740 O O . LYS A 1 340 ? -15.229 3.286 39.514 1.00 61.38 340 LYS A O 1
ATOM 2745 N N . ASN A 1 341 ? -15.315 1.365 38.348 1.00 59.72 341 ASN A N 1
ATOM 2746 C CA . ASN A 1 341 ? -16.406 0.771 39.123 1.00 59.72 341 ASN A CA 1
ATOM 2747 C C . ASN A 1 341 ? -15.943 0.070 40.413 1.00 59.72 341 ASN A C 1
ATOM 2749 O O . ASN A 1 341 ? -16.777 -0.218 41.269 1.00 59.72 341 ASN A O 1
ATOM 2753 N N . SER A 1 342 ? -14.639 -0.172 40.594 1.00 56.91 342 SER A N 1
ATOM 2754 C CA . SER A 1 342 ? -14.077 -0.704 41.846 1.00 56.91 342 SER A CA 1
ATOM 2755 C C . SER A 1 342 ? -13.735 0.362 42.892 1.00 56.91 342 SER A C 1
ATOM 2757 O O . SER A 1 342 ? -13.369 0.002 44.009 1.00 56.91 342 SER A O 1
ATOM 2759 N N . ASN A 1 343 ? -13.896 1.657 42.590 1.00 52.47 343 ASN A N 1
ATOM 2760 C CA . ASN A 1 343 ? -13.879 2.713 43.608 1.00 52.47 343 ASN A CA 1
ATOM 2761 C C . ASN A 1 343 ? -15.202 2.704 44.390 1.00 52.47 343 ASN A C 1
ATOM 2763 O O . ASN A 1 343 ? -16.024 3.616 44.306 1.00 52.47 343 ASN A O 1
ATOM 2767 N N . VAL A 1 344 ? -15.387 1.635 45.165 1.00 55.09 344 VAL A N 1
ATOM 2768 C CA . VAL A 1 344 ? -16.248 1.627 46.343 1.00 55.09 344 VAL A CA 1
ATOM 2769 C C . VAL A 1 344 ? -15.772 2.777 47.222 1.00 55.09 344 VAL A C 1
ATOM 2771 O O . VAL A 1 344 ? -14.588 2.865 47.548 1.00 55.09 344 VAL A O 1
ATOM 2774 N N . SER A 1 345 ? -16.690 3.689 47.535 1.00 54.41 345 SER A N 1
ATOM 2775 C CA . SER A 1 345 ? -16.453 4.837 48.401 1.00 54.41 345 SER A CA 1
ATOM 2776 C C . SER A 1 345 ? -15.625 4.415 49.619 1.00 54.41 345 SER A C 1
ATOM 2778 O O . SER A 1 345 ? -16.019 3.459 50.297 1.00 54.41 345 SER A O 1
ATOM 2780 N N . PRO A 1 346 ? -14.494 5.082 49.919 1.00 54.88 346 PRO A N 1
ATOM 2781 C CA . PRO A 1 346 ? -13.820 4.834 51.179 1.00 54.88 346 PRO A CA 1
ATOM 2782 C C . PRO A 1 346 ? -14.825 5.116 52.304 1.00 54.88 346 PRO A C 1
ATOM 2784 O O . PRO A 1 346 ? -15.635 6.045 52.176 1.00 54.88 346 PRO A O 1
ATOM 2787 N N . PRO A 1 347 ? -14.833 4.308 53.376 1.00 51.53 347 PRO A N 1
ATOM 2788 C CA . PRO A 1 347 ? -15.719 4.555 54.497 1.00 51.53 347 PRO A CA 1
ATOM 2789 C C . PRO A 1 347 ? -15.452 5.973 54.998 1.00 51.53 347 PRO A C 1
ATOM 2791 O O . PRO A 1 347 ? -14.305 6.358 55.226 1.00 51.53 347 PRO A O 1
ATOM 2794 N N . HIS A 1 348 ? -16.525 6.755 55.093 1.00 47.59 348 HIS A N 1
ATOM 2795 C CA . HIS A 1 348 ? -16.526 8.070 55.713 1.00 47.59 348 HIS A CA 1
ATOM 2796 C C . HIS A 1 348 ? -16.033 7.918 57.153 1.00 47.59 348 HIS A C 1
ATOM 2798 O O . HIS A 1 348 ? -16.820 7.616 58.046 1.00 47.59 348 HIS A O 1
ATOM 2804 N N . ASP A 1 349 ? -14.738 8.127 57.370 1.00 47.78 349 ASP A N 1
ATOM 2805 C CA . ASP A 1 349 ? -14.209 8.408 58.692 1.00 47.78 349 ASP A CA 1
ATOM 2806 C C . ASP A 1 349 ? -13.877 9.897 58.762 1.00 47.78 349 ASP A C 1
ATOM 2808 O O . ASP A 1 349 ? -13.128 10.452 57.951 1.00 47.78 349 ASP A O 1
ATOM 2812 N N . GLY A 1 350 ? -14.556 10.573 59.683 1.00 51.41 350 GLY A N 1
ATOM 2813 C CA . GLY A 1 350 ? -14.472 12.009 59.891 1.00 51.41 350 GLY A CA 1
ATOM 2814 C C . GLY A 1 350 ? -13.141 12.376 60.533 1.00 51.41 350 GLY A C 1
ATOM 2815 O O . GLY A 1 350 ? -13.059 12.531 61.746 1.00 51.41 350 GLY A O 1
ATOM 2816 N N . GLY A 1 351 ? -12.104 12.553 59.717 1.00 37.53 351 GLY A N 1
ATOM 2817 C CA . GLY A 1 351 ? -10.774 12.972 60.154 1.00 37.53 351 GLY A CA 1
ATOM 2818 C C . GLY A 1 351 ? -10.420 14.377 59.676 1.00 37.53 351 GLY A C 1
ATOM 2819 O O . GLY A 1 351 ? -10.252 14.624 58.487 1.00 37.53 351 GLY A O 1
ATOM 2820 N N . LYS A 1 352 ? -10.297 15.307 60.623 1.00 43.59 352 LYS A N 1
ATOM 2821 C CA . LYS A 1 352 ? -9.839 16.690 60.441 1.00 43.59 352 LYS A CA 1
ATOM 2822 C C . LYS A 1 352 ? -8.396 16.782 59.901 1.00 43.59 352 LYS A C 1
ATOM 2824 O O . LYS A 1 352 ? -7.533 16.018 60.311 1.00 43.59 352 LYS A O 1
ATOM 2829 N N . THR A 1 353 ? -8.159 17.850 59.125 1.00 38.56 353 T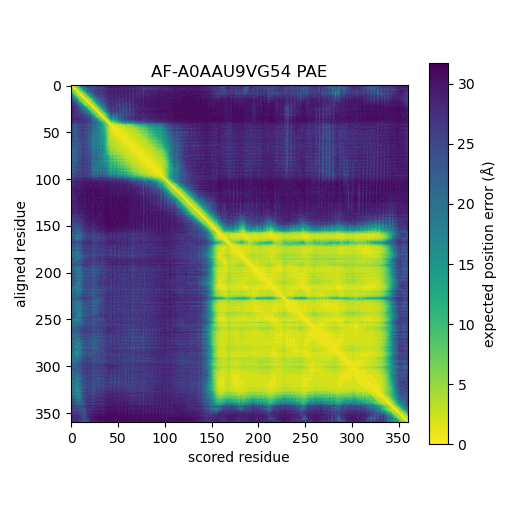HR A N 1
ATOM 2830 C CA . THR A 1 353 ? -6.899 18.613 58.926 1.00 38.56 353 THR A CA 1
ATOM 2831 C C . THR A 1 353 ? -5.668 17.914 58.329 1.00 38.56 353 THR A C 1
ATOM 2833 O O . THR A 1 353 ? -5.054 17.069 58.962 1.00 38.56 353 THR A O 1
ATOM 2836 N N . SER A 1 354 ? -5.136 18.442 57.221 1.00 33.06 354 SER A N 1
ATOM 2837 C CA . SER A 1 354 ? -4.025 19.420 57.247 1.00 33.06 354 SER A CA 1
ATOM 2838 C C . SER A 1 354 ? -3.520 19.743 55.832 1.00 33.06 354 SER A C 1
ATOM 2840 O O . SER A 1 354 ? -3.354 18.868 54.989 1.00 33.06 354 SER A O 1
ATOM 2842 N N . ASN A 1 355 ? -3.294 21.036 55.588 1.00 41.66 355 ASN A N 1
ATOM 2843 C CA . ASN A 1 355 ? -2.509 21.565 54.474 1.00 41.66 355 ASN A CA 1
ATOM 2844 C C . ASN A 1 355 ? -1.037 21.192 54.665 1.00 41.66 355 ASN A C 1
ATOM 2846 O O . ASN A 1 355 ? -0.536 21.456 55.752 1.00 41.66 355 ASN A O 1
ATOM 2850 N N . PHE A 1 356 ? -0.330 20.729 53.630 1.00 31.02 356 PHE A N 1
ATOM 2851 C CA . PHE A 1 356 ? 1.126 20.899 53.509 1.00 31.02 356 PHE A CA 1
ATOM 2852 C C . PHE A 1 356 ? 1.588 20.690 52.043 1.00 31.02 356 PHE A C 1
ATOM 2854 O O . PHE A 1 356 ? 1.245 19.685 51.434 1.00 31.02 356 PHE A O 1
ATOM 2861 N N . PHE A 1 357 ? 2.312 21.697 51.524 1.00 33.06 357 PHE A N 1
ATOM 2862 C CA . PHE A 1 357 ? 3.196 21.840 50.337 1.00 33.06 357 PHE A CA 1
ATOM 2863 C C . PHE A 1 357 ? 3.578 20.579 49.507 1.00 33.06 357 PHE A C 1
ATOM 2865 O O . PHE A 1 357 ? 3.706 19.490 50.051 1.00 33.06 357 PHE A O 1
ATOM 2872 N N . ARG A 1 358 ? 3.938 20.675 48.210 1.00 27.56 358 ARG A N 1
ATOM 2873 C CA . ARG A 1 358 ? 5.076 21.482 47.716 1.00 27.56 358 ARG A CA 1
ATOM 287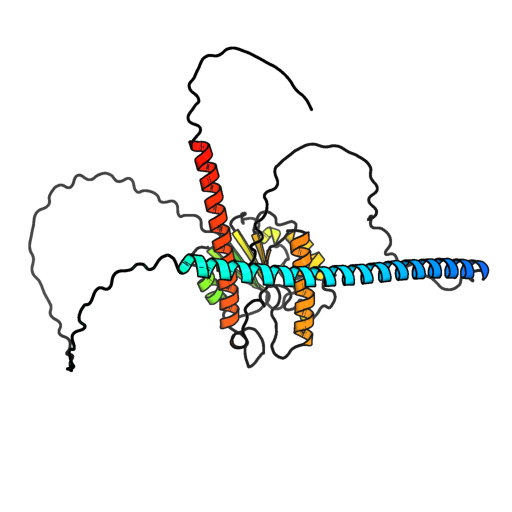4 C C . ARG A 1 358 ? 5.205 21.533 46.184 1.00 27.56 358 ARG A C 1
ATOM 2876 O O . ARG A 1 358 ? 4.926 20.547 45.509 1.00 27.56 358 ARG A O 1
ATOM 2883 N N . ASP A 1 359 ? 5.736 22.662 45.719 1.00 33.44 359 ASP A N 1
ATOM 2884 C CA . ASP A 1 359 ? 6.389 22.890 44.427 1.00 33.44 359 ASP A CA 1
ATOM 2885 C C . ASP A 1 359 ? 7.551 21.916 44.154 1.00 33.44 359 ASP A C 1
ATOM 2887 O O . ASP A 1 359 ? 8.359 21.654 45.054 1.00 33.44 359 ASP A O 1
ATOM 2891 N N . GLN A 1 360 ? 7.664 21.455 42.904 1.00 37.59 360 GLN A N 1
ATOM 2892 C CA . GLN A 1 360 ? 8.846 21.589 42.033 1.00 37.59 360 GLN A CA 1
ATOM 2893 C C . GLN A 1 360 ? 8.504 21.190 40.598 1.00 37.59 360 GLN A C 1
ATOM 2895 O O . GLN A 1 360 ? 7.821 20.155 40.425 1.00 37.59 360 GLN A O 1
#

Organism: Euphydryas editha (NCBI:txid104508)

Foldseek 3Di:
DDDDPDDDDDDDDDDDDDDDDDDPDDDDDPPDPPPPDDDPPDVVVVVVVVVVVVVVVVVVVVVVVVVVVVVVVVVVVVVVVVVVVVVVVVVVVVVVVVVVVPPPPDDDDDDDDDDDDDDDDDDDDDDDDDDDDDDDDDDDDPDDPPPPPPPPPPPDAAAEEEEQEQDDDPPLVVLLCVQPVVGHHYDYDYNHLDAQLVSLVCVCVVCVPHAQLHEYEYEHDQNCLVPHPCLVVVLVSNCVSQVVPPGYAYEYEADEDFPPCVVSVVSSVVNLVVNCVSCVVSVRHHYDYLHPPDDQVQADPVTSHGDPVSSSVSSNVVSVVSVVVNVVVVVVVVVVVVVVVPPPDDPDDDDDDDDDDDDD

Radius of gyration: 34.48 Å; Cα contacts (8 Å, |Δi|>4): 266; chains: 1; bounding box: 107×94×80 Å

pLDDT: mean 77.35, std 24.03, range [27.56, 98.62]

Mean predicted aligned error: 19.36 Å